Protein AF-A0A359LZA7-F1 (afdb_monomer)

Mean predicted aligned error: 9.0 Å

Structure (mmCIF, N/CA/C/O backbone):
data_AF-A0A359LZA7-F1
#
_entry.id   AF-A0A359LZA7-F1
#
loop_
_atom_site.group_PDB
_atom_site.id
_atom_site.type_symbol
_atom_site.label_atom_id
_atom_site.label_alt_id
_atom_site.label_comp_id
_atom_site.label_asym_id
_atom_site.label_entity_id
_atom_site.label_seq_id
_atom_site.pdbx_PDB_ins_code
_atom_site.Cartn_x
_atom_site.Cartn_y
_atom_site.Cartn_z
_atom_site.occupancy
_atom_site.B_iso_or_equiv
_atom_site.auth_seq_id
_atom_site.auth_comp_id
_atom_site.auth_asym_id
_atom_site.auth_atom_id
_atom_site.pdbx_PDB_model_num
ATOM 1 N N . MET A 1 1 ? 71.321 -24.762 2.541 1.00 39.78 1 MET A N 1
ATOM 2 C CA . MET A 1 1 ? 71.254 -23.977 1.284 1.00 39.78 1 MET A CA 1
ATOM 3 C C . MET A 1 1 ? 70.485 -24.842 0.293 1.00 39.78 1 MET A C 1
ATOM 5 O O . MET A 1 1 ? 70.898 -25.969 0.115 1.00 39.78 1 MET A O 1
ATOM 9 N N . ASN A 1 2 ? 69.315 -24.506 -0.242 1.00 34.75 2 ASN A N 1
ATOM 10 C CA . ASN A 1 2 ? 68.913 -23.246 -0.852 1.00 34.75 2 ASN A CA 1
ATOM 11 C C . ASN A 1 2 ? 67.379 -23.091 -0.752 1.00 34.75 2 ASN A C 1
ATOM 13 O O . ASN A 1 2 ? 66.646 -24.057 -0.946 1.00 34.75 2 ASN A O 1
ATOM 17 N N . ARG A 1 3 ? 66.911 -21.886 -0.413 1.00 42.91 3 ARG A N 1
ATOM 18 C CA . ARG A 1 3 ? 65.493 -21.492 -0.435 1.00 42.91 3 ARG A CA 1
ATOM 19 C C . ARG A 1 3 ? 65.094 -21.132 -1.877 1.00 42.91 3 ARG A C 1
ATOM 21 O O . ARG A 1 3 ? 65.967 -20.778 -2.658 1.00 42.91 3 ARG A O 1
ATOM 28 N N . VAL A 1 4 ? 63.781 -21.089 -2.128 1.00 42.47 4 VAL A N 1
ATOM 29 C CA . VAL A 1 4 ? 63.071 -20.474 -3.278 1.00 42.47 4 VAL A CA 1
ATOM 30 C C . VAL A 1 4 ? 62.579 -21.453 -4.359 1.00 42.47 4 VAL A C 1
ATOM 32 O O . VAL A 1 4 ? 63.279 -21.770 -5.310 1.00 42.47 4 VAL A O 1
ATOM 35 N N . LEU A 1 5 ? 61.308 -21.846 -4.228 1.00 39.72 5 LEU A N 1
ATOM 36 C CA . LEU A 1 5 ? 60.355 -22.122 -5.317 1.00 39.72 5 LE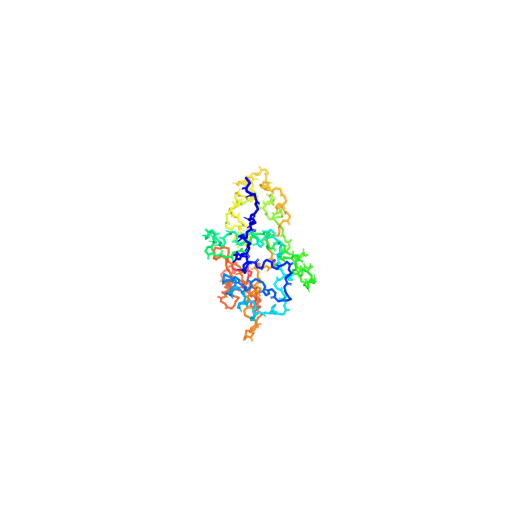U A CA 1
ATOM 37 C C . LEU A 1 5 ? 58.954 -22.010 -4.688 1.00 39.72 5 LEU A C 1
ATOM 39 O O . LEU A 1 5 ? 58.484 -22.915 -4.013 1.00 39.72 5 LEU A O 1
ATOM 43 N N . VAL A 1 6 ? 58.498 -20.774 -4.475 1.00 39.31 6 VAL A N 1
ATOM 44 C CA . VAL A 1 6 ? 57.576 -20.036 -5.358 1.00 39.31 6 VAL A CA 1
ATOM 45 C C . VAL A 1 6 ? 56.199 -20.696 -5.378 1.00 39.31 6 VAL A C 1
ATOM 47 O O . VAL A 1 6 ? 55.946 -21.684 -6.057 1.00 39.31 6 VAL A O 1
ATOM 50 N N . ALA A 1 7 ? 55.323 -20.089 -4.579 1.00 40.31 7 ALA A N 1
ATOM 51 C CA . ALA A 1 7 ? 53.897 -20.321 -4.530 1.00 40.31 7 ALA A CA 1
ATOM 52 C C . ALA A 1 7 ? 53.266 -20.102 -5.913 1.00 40.31 7 ALA A C 1
ATOM 54 O O . ALA A 1 7 ? 53.280 -18.994 -6.443 1.00 40.31 7 ALA A O 1
ATOM 55 N N . ALA A 1 8 ? 52.679 -21.160 -6.463 1.00 38.81 8 ALA A N 1
ATOM 56 C CA . ALA A 1 8 ? 51.814 -21.112 -7.633 1.00 38.81 8 ALA A CA 1
ATOM 57 C C . ALA A 1 8 ? 50.598 -22.019 -7.394 1.00 38.81 8 ALA A C 1
ATOM 59 O O . ALA A 1 8 ? 50.409 -23.038 -8.044 1.00 38.81 8 ALA A O 1
ATOM 60 N N . LEU A 1 9 ? 49.768 -21.640 -6.422 1.00 40.38 9 LEU A N 1
ATOM 61 C CA . LEU A 1 9 ? 48.360 -22.041 -6.364 1.00 40.38 9 LEU A CA 1
ATOM 62 C C . LEU A 1 9 ? 47.530 -20.766 -6.522 1.00 40.38 9 LEU A C 1
ATOM 64 O O . LEU A 1 9 ? 46.849 -20.296 -5.614 1.00 40.38 9 LEU A O 1
ATOM 68 N N . GLY A 1 10 ? 47.707 -20.141 -7.686 1.00 33.84 10 GLY A N 1
ATOM 69 C CA . GLY A 1 10 ? 46.948 -18.982 -8.118 1.00 33.84 10 GLY A CA 1
ATOM 70 C C . GLY A 1 10 ? 45.569 -19.412 -8.602 1.00 33.84 10 GLY A C 1
ATOM 71 O O . GLY A 1 10 ? 45.454 -20.162 -9.563 1.00 33.84 10 GLY A O 1
ATOM 72 N N . PHE A 1 11 ? 44.539 -18.918 -7.913 1.00 43.09 11 PHE A N 1
ATOM 73 C CA . PHE A 1 11 ? 43.304 -18.404 -8.509 1.00 43.09 11 PHE A CA 1
ATOM 74 C C . PHE A 1 11 ? 42.806 -19.126 -9.772 1.00 43.09 11 PHE A C 1
ATOM 76 O O . PHE A 1 11 ? 43.057 -18.686 -10.890 1.00 43.09 11 PHE A O 1
ATOM 83 N N . SER A 1 12 ? 42.028 -20.197 -9.620 1.00 39.59 12 SER A N 1
ATOM 84 C CA . SER A 1 12 ? 41.215 -20.728 -10.733 1.00 39.59 12 SER A CA 1
ATOM 85 C C . SER A 1 12 ? 39.851 -21.283 -10.301 1.00 39.59 12 SER A C 1
ATOM 87 O O . SER A 1 12 ? 39.256 -22.089 -11.003 1.00 39.59 12 SER A O 1
ATOM 89 N N . ALA A 1 13 ? 39.302 -20.804 -9.180 1.00 40.34 13 ALA A N 1
ATOM 90 C CA . ALA A 1 13 ? 37.928 -21.113 -8.759 1.00 40.34 13 ALA A CA 1
ATOM 91 C C . ALA A 1 13 ? 37.105 -19.847 -8.450 1.00 40.34 13 ALA A C 1
ATOM 93 O O . ALA A 1 13 ? 36.251 -19.846 -7.571 1.00 40.34 13 ALA A O 1
ATOM 94 N N . LEU A 1 14 ? 37.369 -18.753 -9.174 1.00 41.12 14 LEU A N 1
ATOM 95 C CA . LEU A 1 14 ? 36.564 -17.524 -9.138 1.00 41.12 14 LEU A CA 1
ATOM 96 C C . LEU A 1 14 ? 35.908 -17.255 -10.505 1.00 41.12 14 LEU A C 1
ATOM 98 O O . LEU A 1 14 ? 35.870 -16.134 -11.000 1.00 41.12 14 LEU A O 1
ATOM 102 N N . GLY A 1 15 ? 35.420 -18.310 -11.156 1.00 41.66 15 GLY A N 1
ATOM 103 C CA . GLY A 1 15 ? 34.611 -18.198 -12.364 1.00 41.66 15 GLY A CA 1
ATOM 104 C C . GLY A 1 15 ? 33.128 -18.233 -12.007 1.00 41.66 15 GLY A C 1
ATOM 105 O O . GLY A 1 15 ? 32.654 -19.270 -11.567 1.00 41.66 15 GLY A O 1
ATOM 106 N N . LEU A 1 16 ? 32.421 -17.121 -12.256 1.00 42.88 16 LEU A N 1
ATOM 107 C CA . LEU A 1 16 ? 30.951 -16.975 -12.378 1.00 42.88 16 LEU A CA 1
ATOM 108 C C . LEU A 1 16 ? 30.110 -16.446 -11.198 1.00 42.88 16 LEU A C 1
ATOM 110 O O . LEU A 1 16 ? 28.886 -16.458 -11.299 1.00 42.88 16 LEU A O 1
ATOM 114 N N . LEU A 1 17 ? 30.688 -15.811 -10.177 1.00 44.16 17 LEU A N 1
ATOM 115 C CA . LEU A 1 17 ? 29.913 -14.905 -9.304 1.00 44.16 17 LEU A CA 1
ATOM 116 C C . LEU A 1 17 ? 30.163 -13.444 -9.683 1.00 44.16 17 LEU A C 1
ATOM 118 O O . LEU A 1 17 ? 30.702 -12.647 -8.921 1.00 44.16 17 LEU A O 1
ATOM 122 N N . GLY A 1 18 ? 29.756 -13.092 -10.903 1.00 40.28 18 GLY A N 1
ATOM 123 C CA . GLY A 1 18 ? 29.611 -11.697 -11.297 1.00 40.28 18 GLY A CA 1
ATOM 124 C C . GLY A 1 18 ? 28.442 -11.078 -10.537 1.00 40.28 18 GLY A C 1
ATOM 125 O O . GLY A 1 18 ? 27.314 -11.104 -11.027 1.00 40.28 18 GLY A O 1
ATOM 126 N N . VAL A 1 19 ? 28.711 -10.535 -9.346 1.00 44.50 19 VAL A N 1
ATOM 127 C CA . VAL A 1 19 ? 27.848 -9.534 -8.709 1.00 44.50 19 VAL A CA 1
ATOM 128 C C . VAL A 1 19 ? 28.052 -8.248 -9.497 1.00 44.50 19 VAL A C 1
ATOM 130 O O . VAL A 1 19 ? 28.871 -7.401 -9.149 1.00 44.50 19 VAL A O 1
ATOM 133 N N . SER A 1 20 ? 27.372 -8.137 -10.633 1.00 44.34 20 SER A N 1
ATOM 134 C CA . SER A 1 20 ? 27.323 -6.882 -11.361 1.00 44.34 20 SER A CA 1
ATOM 135 C C . SER A 1 20 ? 26.580 -5.854 -10.494 1.00 44.34 20 SER A C 1
ATOM 137 O O . SER A 1 20 ? 25.521 -6.096 -9.909 1.00 44.34 20 SER A O 1
ATOM 139 N N . SER A 1 21 ? 27.227 -4.710 -10.299 1.00 40.06 21 SER A N 1
ATOM 140 C CA . SER A 1 21 ? 26.774 -3.600 -9.459 1.00 40.06 21 SER A CA 1
ATOM 141 C C . SER A 1 21 ? 25.870 -2.619 -10.218 1.00 40.06 21 SER A C 1
ATOM 143 O O . SER A 1 21 ? 25.576 -1.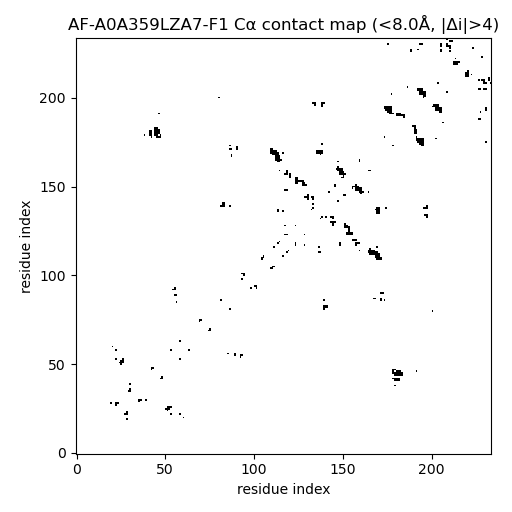540 -9.712 1.00 40.06 21 SER A O 1
ATOM 145 N N . GLY A 1 22 ? 25.382 -2.988 -11.406 1.00 40.22 22 GLY A N 1
ATOM 146 C CA . GLY A 1 22 ? 24.612 -2.110 -12.281 1.00 40.22 22 GLY A CA 1
ATOM 147 C C . GLY A 1 22 ? 23.368 -2.809 -12.805 1.00 40.22 22 GLY A C 1
ATOM 148 O O . GLY A 1 22 ? 23.459 -3.653 -13.689 1.00 40.22 22 GLY A O 1
ATOM 149 N N . GLY A 1 23 ? 22.198 -2.423 -12.289 1.00 40.81 23 GLY A N 1
ATOM 150 C CA . GLY A 1 23 ? 20.921 -2.899 -12.810 1.00 40.81 23 GLY A CA 1
ATOM 151 C C . GLY A 1 23 ? 20.801 -2.542 -14.289 1.00 40.81 23 GLY A C 1
ATOM 152 O O . GLY A 1 23 ? 20.624 -1.375 -14.629 1.00 40.81 23 GLY A O 1
ATOM 153 N N . GLY A 1 24 ? 20.922 -3.543 -15.162 1.00 42.94 24 GLY A N 1
ATOM 154 C CA . GLY A 1 24 ? 20.689 -3.361 -16.588 1.00 42.94 24 GLY A CA 1
ATOM 155 C C . GLY A 1 24 ? 19.296 -2.764 -16.841 1.00 42.94 24 GLY A C 1
ATOM 156 O O . GLY A 1 24 ? 18.391 -2.960 -16.023 1.00 42.94 24 GLY A O 1
ATOM 157 N N . PRO A 1 25 ? 19.093 -2.063 -17.971 1.00 44.72 25 PRO A N 1
ATOM 158 C CA . PRO A 1 25 ? 17.900 -1.253 -18.250 1.00 44.72 25 PRO A CA 1
ATOM 159 C C . PRO A 1 25 ? 16.558 -2.013 -18.226 1.00 44.72 25 PRO A C 1
ATOM 161 O O . PRO A 1 25 ? 15.506 -1.387 -18.253 1.00 44.72 25 PRO A O 1
ATOM 164 N N . SER A 1 26 ? 16.570 -3.343 -18.116 1.00 56.66 26 SER A N 1
ATOM 165 C CA . SER A 1 26 ? 15.393 -4.217 -18.032 1.00 56.66 26 SER A CA 1
ATOM 166 C C . SER A 1 26 ? 15.303 -5.060 -16.750 1.00 56.66 26 SER A C 1
ATOM 168 O O . SER A 1 26 ? 14.422 -5.904 -16.651 1.00 56.66 26 SER A O 1
ATOM 170 N N . GLY A 1 27 ? 16.210 -4.895 -15.777 1.00 61.69 27 GLY A N 1
ATOM 171 C CA . GLY A 1 27 ? 16.312 -5.834 -14.649 1.00 61.69 27 GLY A CA 1
ATOM 172 C C . GLY A 1 27 ? 16.928 -7.184 -15.039 1.00 61.69 27 GLY A C 1
ATOM 173 O O . GLY A 1 27 ? 16.651 -8.201 -14.409 1.00 61.69 27 GLY A O 1
ATOM 174 N N . SER A 1 28 ? 17.789 -7.197 -16.064 1.00 66.50 28 SER A N 1
ATOM 17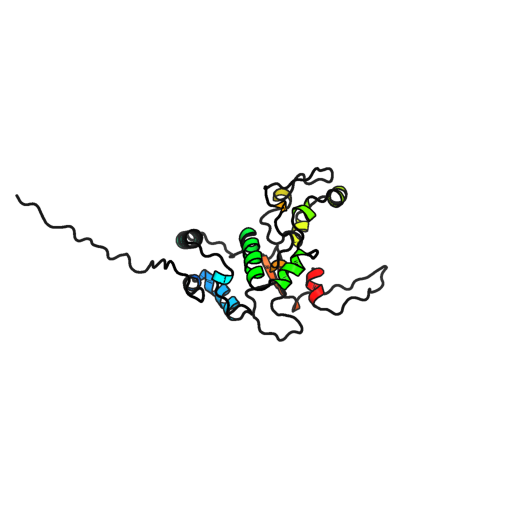5 C CA . SER A 1 28 ? 18.464 -8.395 -16.588 1.00 66.50 28 SER A CA 1
ATOM 176 C C . SER A 1 2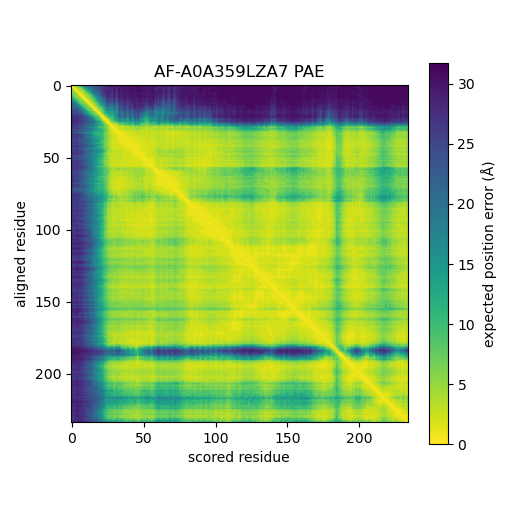8 ? 19.228 -9.209 -15.535 1.00 66.50 28 SER A C 1
ATOM 178 O O . SER A 1 28 ? 19.421 -10.405 -15.708 1.00 66.50 28 SER A O 1
ATOM 180 N N . GLU A 1 29 ? 19.645 -8.594 -14.429 1.00 75.44 29 GLU A N 1
ATOM 181 C CA . GLU A 1 29 ? 20.256 -9.295 -13.295 1.00 75.44 29 GLU A CA 1
ATOM 182 C C . GLU A 1 29 ? 19.232 -10.073 -12.463 1.00 75.44 29 GLU A C 1
ATOM 184 O O . GLU A 1 29 ? 19.530 -11.161 -11.981 1.00 75.44 29 GLU A O 1
ATOM 189 N N . CYS A 1 30 ? 18.019 -9.536 -12.306 1.00 80.75 30 CYS A N 1
ATOM 190 C CA . CYS A 1 30 ? 16.953 -10.150 -11.520 1.00 80.75 30 CYS A CA 1
ATOM 191 C C . CYS A 1 30 ? 16.481 -11.459 -12.158 1.00 80.75 30 CYS A C 1
ATOM 193 O O . CYS A 1 30 ? 16.216 -12.424 -11.452 1.00 80.75 30 CYS A O 1
ATOM 195 N N . ILE A 1 31 ? 16.441 -11.512 -13.491 1.00 82.88 31 ILE A N 1
ATOM 196 C CA . ILE A 1 31 ? 15.995 -12.689 -14.253 1.00 82.88 31 ILE A CA 1
ATOM 197 C C . ILE A 1 31 ? 17.046 -13.804 -14.340 1.00 82.88 31 ILE A C 1
ATOM 199 O O . ILE A 1 31 ? 16.787 -14.838 -14.950 1.00 82.88 31 ILE A O 1
ATOM 203 N N . ARG A 1 32 ? 18.239 -13.607 -13.759 1.00 84.94 32 ARG A N 1
ATOM 204 C CA . ARG A 1 32 ? 19.253 -14.669 -13.638 1.00 84.94 32 ARG A CA 1
ATOM 205 C C . ARG A 1 32 ? 18.926 -15.646 -12.508 1.00 84.94 32 ARG A C 1
ATOM 207 O O . ARG A 1 32 ? 19.423 -16.766 -12.534 1.00 84.94 32 ARG A O 1
ATOM 214 N N . CYS A 1 33 ? 18.104 -15.230 -11.546 1.00 86.88 33 CYS A N 1
ATOM 215 C CA . CYS A 1 33 ? 17.541 -16.100 -10.518 1.00 86.88 33 CYS A CA 1
ATOM 216 C C . CYS A 1 33 ? 16.324 -16.835 -11.094 1.00 86.88 33 CYS A C 1
ATOM 218 O O . CYS A 1 33 ? 15.446 -16.197 -11.684 1.00 86.88 33 CYS A O 1
ATOM 220 N N . HIS A 1 34 ? 16.248 -18.157 -10.926 1.00 90.38 34 HIS A N 1
ATOM 221 C CA . HIS A 1 34 ? 15.120 -18.929 -11.458 1.00 90.38 34 HIS A CA 1
ATOM 222 C C . HIS A 1 34 ? 13.822 -18.642 -10.687 1.00 90.38 34 HIS A C 1
ATOM 224 O O . HIS A 1 34 ? 12.742 -18.646 -11.266 1.00 90.38 34 HIS A O 1
ATOM 230 N N . GLU A 1 35 ? 13.945 -18.250 -9.422 1.00 89.56 35 GLU A N 1
ATOM 231 C CA . GLU A 1 35 ? 12.864 -17.817 -8.535 1.00 89.56 35 GLU A CA 1
ATOM 232 C C . GLU A 1 35 ? 12.116 -16.583 -9.054 1.00 89.56 35 GLU A C 1
ATOM 234 O O . GLU A 1 35 ? 10.969 -16.333 -8.694 1.00 89.56 35 GLU A O 1
ATOM 239 N N . MET A 1 36 ? 12.759 -15.786 -9.910 1.00 87.44 36 MET A N 1
ATOM 240 C CA . MET A 1 36 ? 12.164 -14.572 -10.465 1.00 87.44 36 MET A CA 1
ATOM 241 C C . MET A 1 36 ? 11.481 -14.798 -11.816 1.00 87.44 36 MET A C 1
ATOM 243 O O . MET A 1 36 ? 10.893 -13.856 -12.350 1.00 87.44 36 MET A O 1
ATOM 247 N N . GLN A 1 37 ? 11.557 -16.002 -12.394 1.00 86.81 37 GLN A N 1
ATOM 248 C CA . GLN A 1 37 ? 11.086 -16.251 -13.760 1.00 86.81 37 GLN A CA 1
ATOM 249 C C . GLN A 1 37 ? 9.581 -16.037 -13.913 1.00 86.81 37 GLN A C 1
ATOM 251 O O . GLN A 1 37 ? 9.176 -15.361 -14.858 1.00 86.81 37 GLN A O 1
ATOM 256 N N . GLU A 1 38 ? 8.768 -16.532 -12.980 1.00 87.25 38 GLU A N 1
ATOM 257 C CA . GLU A 1 38 ? 7.307 -16.370 -13.020 1.00 87.25 38 GLU A CA 1
ATOM 258 C C . GLU A 1 38 ? 6.901 -14.897 -12.898 1.00 87.25 38 GLU A C 1
ATOM 260 O O . GLU A 1 38 ? 6.174 -14.369 -13.741 1.00 87.25 38 GLU A O 1
ATOM 265 N N . ASN A 1 39 ? 7.466 -14.191 -11.915 1.00 87.88 39 ASN A N 1
ATOM 266 C CA . ASN A 1 39 ? 7.252 -12.755 -11.724 1.00 87.88 39 ASN A CA 1
ATOM 267 C C . ASN A 1 39 ? 7.650 -11.940 -12.965 1.00 87.88 39 ASN A C 1
ATOM 269 O O . ASN A 1 39 ? 6.941 -11.020 -13.374 1.00 87.88 39 ASN A O 1
ATOM 273 N N . HIS A 1 40 ? 8.775 -12.284 -13.592 1.00 88.62 40 HIS A N 1
ATOM 274 C CA . HIS A 1 40 ? 9.219 -11.631 -14.817 1.00 88.62 40 HIS A CA 1
ATOM 275 C C . HIS A 1 40 ? 8.330 -11.973 -16.019 1.00 88.62 40 HIS A C 1
ATOM 277 O O . HIS A 1 40 ? 8.049 -11.089 -16.828 1.00 88.62 40 HIS A O 1
ATOM 283 N N . ALA A 1 41 ? 7.860 -13.217 -16.146 1.00 88.56 41 ALA A N 1
ATOM 284 C CA . ALA A 1 41 ? 6.922 -13.613 -17.192 1.00 88.56 41 ALA A CA 1
ATOM 285 C C . ALA A 1 41 ? 5.607 -12.825 -17.081 1.00 88.56 41 ALA A C 1
ATOM 287 O O . ALA A 1 41 ? 5.125 -12.297 -18.083 1.00 88.56 41 ALA A O 1
ATOM 288 N N . ALA A 1 42 ? 5.090 -12.659 -15.862 1.00 88.19 42 ALA A N 1
ATOM 289 C CA . ALA A 1 42 ? 3.897 -11.867 -15.587 1.00 88.19 42 ALA A CA 1
ATOM 290 C C . ALA A 1 42 ? 4.109 -10.365 -15.870 1.00 88.19 42 ALA A C 1
ATOM 292 O O . ALA A 1 42 ? 3.278 -9.720 -16.515 1.00 88.19 42 ALA A O 1
ATOM 293 N N . TRP A 1 43 ? 5.257 -9.801 -15.471 1.00 89.75 43 TRP A N 1
ATOM 294 C CA . TRP A 1 43 ? 5.637 -8.423 -15.811 1.00 89.75 43 TRP A CA 1
ATOM 295 C C . TRP A 1 43 ? 5.735 -8.202 -17.326 1.00 89.75 43 TRP A C 1
ATOM 297 O O . TRP A 1 43 ? 5.237 -7.191 -17.829 1.00 89.75 43 TRP A O 1
ATOM 307 N N . LYS A 1 44 ? 6.319 -9.157 -18.060 1.00 89.31 44 LYS A N 1
ATOM 308 C CA . LYS A 1 44 ? 6.550 -9.088 -19.511 1.00 89.31 44 LYS A CA 1
ATOM 309 C C . LYS A 1 44 ? 5.292 -8.936 -20.348 1.00 89.31 44 LYS A C 1
ATOM 311 O O . LYS A 1 44 ? 5.405 -8.525 -21.492 1.00 89.31 44 LYS A O 1
ATOM 316 N N . VAL A 1 45 ? 4.138 -9.318 -19.813 1.00 87.81 45 VAL A N 1
ATOM 317 C CA . VAL A 1 45 ? 2.840 -9.186 -20.486 1.00 87.81 45 VAL A CA 1
ATOM 318 C C . VAL A 1 45 ? 1.964 -8.112 -19.843 1.00 87.81 45 VAL A C 1
ATOM 320 O O . VAL A 1 45 ? 0.808 -7.944 -20.229 1.00 87.81 45 VAL A O 1
ATOM 323 N N . SER A 1 46 ? 2.485 -7.391 -18.850 1.00 88.19 46 SER A N 1
ATOM 324 C CA . SER A 1 46 ? 1.747 -6.377 -18.104 1.00 88.19 46 SER A CA 1
ATOM 325 C C . SER A 1 46 ? 1.719 -5.019 -18.798 1.00 88.19 46 SER A C 1
ATOM 327 O O . SER A 1 46 ? 2.497 -4.724 -19.706 1.00 88.19 46 SER A O 1
ATOM 329 N N . THR A 1 47 ? 0.872 -4.119 -18.297 1.00 87.50 47 THR A N 1
ATOM 330 C CA . THR A 1 47 ? 0.867 -2.714 -18.737 1.00 87.50 47 THR A CA 1
ATOM 331 C C . THR A 1 47 ? 2.156 -1.964 -18.385 1.00 87.50 47 THR A C 1
ATOM 333 O O . THR A 1 47 ? 2.375 -0.875 -18.905 1.00 87.50 47 THR A O 1
ATOM 336 N N . HIS A 1 48 ? 3.001 -2.524 -17.511 1.00 90.19 48 HIS A N 1
ATOM 337 C CA . HIS A 1 48 ? 4.277 -1.946 -17.085 1.00 90.19 48 HIS A CA 1
ATOM 338 C C . HIS A 1 48 ? 5.493 -2.654 -17.707 1.00 90.19 48 HIS A C 1
ATOM 340 O O . HIS A 1 48 ? 6.617 -2.397 -17.284 1.00 90.19 48 HIS A O 1
ATOM 346 N N . GLN A 1 49 ? 5.302 -3.490 -18.738 1.00 89.00 49 GLN A N 1
ATOM 347 C CA . GLN A 1 49 ? 6.375 -4.236 -19.425 1.00 89.00 49 GLN A CA 1
ATOM 348 C C . GLN A 1 49 ? 7.497 -3.355 -20.017 1.00 89.00 49 GLN A C 1
ATOM 350 O O . GLN A 1 49 ? 8.561 -3.850 -20.373 1.00 89.00 49 GLN A O 1
ATOM 355 N N . THR A 1 50 ? 7.268 -2.046 -20.166 1.00 87.69 50 THR A N 1
ATOM 356 C CA . THR A 1 50 ? 8.264 -1.079 -20.661 1.00 87.69 50 THR A CA 1
ATOM 357 C C . THR A 1 50 ? 8.995 -0.337 -19.540 1.00 87.69 50 THR A C 1
ATOM 359 O O . THR A 1 50 ? 9.865 0.484 -19.819 1.00 87.69 50 THR A O 1
ATOM 362 N N . VAL A 1 51 ? 8.638 -0.582 -18.276 1.00 89.00 51 VAL A N 1
ATOM 363 C CA . VAL A 1 51 ? 9.272 0.013 -17.092 1.00 89.00 51 VAL A CA 1
ATOM 364 C C . VAL A 1 51 ? 10.260 -0.993 -16.517 1.00 89.00 51 VAL A C 1
ATOM 366 O O . VAL A 1 51 ? 9.892 -2.136 -16.260 1.00 89.00 51 VAL A O 1
ATOM 369 N N . SER A 1 52 ? 11.510 -0.581 -16.292 1.00 89.25 52 SER A N 1
ATOM 370 C CA . SER A 1 52 ? 12.518 -1.458 -15.691 1.00 89.25 52 SER A CA 1
ATOM 371 C C . SER A 1 52 ? 12.096 -1.915 -14.291 1.00 89.25 52 SER A C 1
ATOM 373 O O . SER A 1 52 ? 11.453 -1.168 -13.550 1.00 89.25 52 SER A O 1
ATOM 375 N N . CYS A 1 53 ? 12.523 -3.112 -13.870 1.00 88.44 53 CYS A N 1
ATOM 376 C CA . CYS A 1 53 ? 12.216 -3.611 -12.525 1.00 88.44 53 CYS A CA 1
ATOM 377 C C . CYS A 1 53 ? 12.658 -2.623 -11.433 1.00 88.44 53 CYS A C 1
ATOM 379 O O . CYS A 1 53 ? 11.948 -2.435 -10.450 1.00 88.44 53 CYS A O 1
ATOM 381 N N . THR A 1 54 ? 13.802 -1.954 -11.625 1.00 88.44 54 THR A N 1
ATOM 382 C CA . THR A 1 54 ? 14.363 -0.965 -10.690 1.00 88.44 54 THR A CA 1
ATOM 383 C C . THR A 1 54 ? 13.659 0.392 -10.714 1.00 88.44 54 THR A C 1
ATOM 385 O O . THR A 1 54 ? 13.880 1.208 -9.821 1.00 88.44 54 THR A O 1
ATOM 388 N N . GLY A 1 55 ? 12.786 0.640 -11.696 1.00 89.12 55 GLY A N 1
ATOM 389 C CA . GLY A 1 55 ? 11.884 1.791 -11.692 1.00 89.12 55 GLY A CA 1
ATOM 390 C C . GLY A 1 55 ? 10.837 1.708 -10.576 1.00 89.12 55 GLY A C 1
ATOM 391 O O . GLY A 1 55 ? 10.399 2.740 -10.068 1.00 89.12 55 GLY A O 1
ATOM 392 N N . CYS A 1 56 ? 10.484 0.490 -10.150 1.00 90.50 56 CYS A N 1
ATOM 393 C CA . CYS A 1 56 ? 9.514 0.242 -9.080 1.00 90.50 56 CYS A CA 1
ATOM 394 C C . CYS A 1 56 ? 10.151 -0.411 -7.844 1.00 90.50 56 CYS A C 1
ATOM 396 O O . CYS A 1 56 ? 9.892 0.015 -6.724 1.00 90.50 56 CYS A O 1
ATOM 398 N N . HIS A 1 57 ? 10.999 -1.420 -8.020 1.00 90.50 57 HIS A N 1
ATOM 399 C CA . HIS A 1 57 ? 11.595 -2.170 -6.918 1.00 90.50 57 HIS A CA 1
ATOM 400 C C . HIS A 1 57 ? 12.970 -1.639 -6.526 1.00 90.50 57 HIS A C 1
ATOM 402 O O . HIS A 1 57 ? 13.818 -1.337 -7.365 1.00 90.50 57 HIS A O 1
ATOM 408 N N . GLU A 1 58 ? 13.234 -1.608 -5.224 1.00 83.81 58 GLU A N 1
ATOM 409 C CA . GLU A 1 58 ? 14.552 -1.263 -4.716 1.00 83.81 58 GLU A CA 1
ATOM 410 C C . GLU A 1 58 ? 15.540 -2.435 -4.867 1.00 83.81 58 GLU A C 1
ATOM 412 O O . GLU A 1 58 ? 15.272 -3.567 -4.457 1.00 83.81 58 GLU A O 1
ATOM 417 N N . ALA A 1 59 ? 16.717 -2.153 -5.431 1.00 80.44 59 ALA A N 1
ATOM 418 C CA . ALA A 1 59 ? 17.756 -3.145 -5.708 1.00 80.44 59 ALA A CA 1
ATOM 419 C C . ALA A 1 59 ? 19.117 -2.747 -5.108 1.00 80.44 59 ALA A C 1
ATOM 421 O O . ALA A 1 59 ? 20.113 -2.631 -5.823 1.00 80.44 59 ALA A O 1
ATOM 422 N N . THR A 1 60 ? 19.170 -2.543 -3.788 1.00 84.00 60 THR A N 1
ATOM 423 C CA . THR A 1 60 ? 20.434 -2.281 -3.076 1.00 84.00 60 THR A CA 1
ATOM 424 C C . THR A 1 60 ? 21.333 -3.513 -3.024 1.00 84.00 60 THR A C 1
ATOM 426 O O . THR A 1 60 ? 20.863 -4.654 -3.037 1.00 84.00 60 THR A O 1
ATOM 429 N N . THR A 1 61 ? 22.641 -3.293 -2.881 1.00 84.69 61 THR A N 1
ATOM 430 C CA . THR A 1 61 ? 23.626 -4.366 -2.665 1.00 84.69 61 THR A CA 1
ATOM 431 C C . THR A 1 61 ? 23.268 -5.237 -1.460 1.00 84.69 61 THR A C 1
ATOM 433 O O . THR A 1 61 ? 23.368 -6.458 -1.541 1.00 84.69 61 THR A O 1
ATOM 436 N N . ALA A 1 62 ? 22.776 -4.634 -0.372 1.00 86.44 62 ALA A N 1
ATOM 437 C CA . ALA A 1 62 ? 22.345 -5.362 0.819 1.00 86.44 62 ALA A CA 1
ATOM 438 C C . ALA A 1 62 ? 21.164 -6.305 0.528 1.00 86.44 62 ALA A C 1
ATOM 440 O O . ALA A 1 62 ? 21.208 -7.477 0.903 1.00 86.44 62 ALA A O 1
ATOM 441 N N . ASN A 1 63 ? 20.141 -5.837 -0.198 1.00 83.12 63 ASN A N 1
ATOM 442 C CA . ASN A 1 63 ? 19.005 -6.677 -0.590 1.00 83.12 63 ASN A CA 1
ATOM 443 C C . ASN A 1 63 ? 19.436 -7.812 -1.531 1.00 83.12 63 ASN A C 1
ATOM 445 O O . ASN A 1 63 ? 18.993 -8.948 -1.353 1.00 83.12 63 ASN A O 1
ATOM 449 N N . LYS A 1 64 ? 20.322 -7.533 -2.498 1.00 84.94 64 LYS A N 1
ATOM 450 C CA . LYS A 1 64 ? 20.880 -8.557 -3.399 1.00 84.94 64 LYS A CA 1
ATOM 451 C C . LYS A 1 64 ? 21.655 -9.626 -2.620 1.00 84.94 64 LYS A C 1
ATOM 453 O O . LYS A 1 64 ? 21.407 -10.811 -2.820 1.00 84.94 64 LYS A O 1
ATOM 458 N N . LEU A 1 65 ? 22.533 -9.222 -1.697 1.00 89.12 65 LEU A N 1
ATOM 459 C CA . LEU A 1 65 ? 23.319 -10.145 -0.872 1.00 89.12 65 LEU A CA 1
ATOM 460 C C . LEU A 1 65 ? 22.433 -10.981 0.059 1.00 89.12 65 LEU A C 1
ATOM 462 O O . LEU A 1 65 ? 22.650 -12.183 0.182 1.00 89.12 65 LEU A O 1
ATOM 466 N N . ARG A 1 66 ? 21.403 -10.374 0.665 1.00 87.81 66 ARG A N 1
ATOM 467 C CA . ARG A 1 66 ? 20.419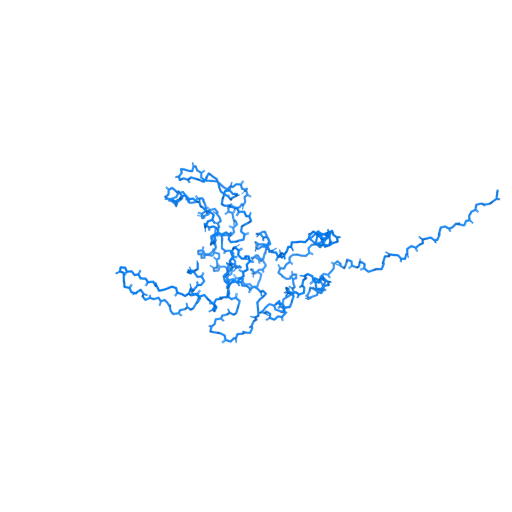 -11.094 1.485 1.00 87.81 66 ARG A CA 1
ATOM 468 C C . ARG A 1 66 ? 19.712 -12.181 0.675 1.00 87.81 66 ARG A C 1
ATOM 470 O O . ARG A 1 66 ? 19.652 -13.317 1.127 1.00 87.81 66 ARG A O 1
ATOM 477 N N . ARG A 1 67 ? 19.218 -11.850 -0.524 1.00 88.50 67 ARG A N 1
ATOM 478 C CA . ARG A 1 67 ? 18.541 -12.806 -1.421 1.00 88.50 67 ARG A CA 1
ATOM 479 C C . ARG A 1 67 ? 19.477 -13.924 -1.881 1.00 88.50 67 ARG A C 1
ATOM 481 O O . ARG A 1 67 ? 19.089 -15.084 -1.836 1.00 88.50 67 ARG A O 1
ATOM 488 N N . LEU A 1 68 ? 20.716 -13.591 -2.252 1.00 90.25 68 LEU A N 1
ATOM 489 C CA . LEU A 1 68 ? 21.727 -14.590 -2.605 1.00 90.25 68 LEU A CA 1
ATOM 490 C C . LEU A 1 68 ? 22.015 -15.524 -1.424 1.00 90.25 68 LEU A C 1
ATOM 492 O O . LEU A 1 68 ? 22.042 -16.735 -1.597 1.00 90.25 68 LEU A O 1
ATOM 496 N N . SER A 1 69 ? 22.186 -14.969 -0.221 1.00 93.12 69 SER A N 1
ATOM 497 C CA . SER A 1 69 ? 22.412 -15.756 0.992 1.00 93.12 69 SER A CA 1
ATOM 498 C C . SER A 1 69 ? 21.236 -16.680 1.315 1.00 93.12 69 SER A C 1
ATOM 500 O O . SER A 1 69 ? 21.470 -17.800 1.752 1.00 93.12 69 SER A O 1
ATOM 502 N N . ALA A 1 70 ? 20.000 -16.212 1.136 1.00 92.25 70 ALA A N 1
ATOM 503 C CA . ALA A 1 70 ? 18.794 -17.012 1.327 1.00 92.25 70 ALA A CA 1
ATOM 504 C C . ALA A 1 70 ? 18.750 -18.183 0.333 1.00 92.25 70 ALA A C 1
ATOM 506 O O . ALA A 1 70 ? 18.598 -19.330 0.739 1.00 92.25 70 ALA A O 1
ATOM 507 N N . HIS A 1 71 ? 19.018 -17.918 -0.949 1.00 92.88 71 HIS A N 1
ATOM 508 C CA . HIS A 1 71 ? 19.089 -18.946 -1.988 1.00 92.88 71 HIS A CA 1
ATOM 509 C C . HIS A 1 71 ? 20.149 -20.020 -1.692 1.00 92.88 71 HIS A C 1
ATOM 511 O O . HIS A 1 71 ? 19.829 -21.204 -1.647 1.00 92.88 71 HIS A O 1
ATOM 517 N N . VAL A 1 72 ? 21.404 -19.632 -1.422 1.00 95.25 72 VAL A N 1
ATOM 518 C CA . VAL A 1 72 ? 22.491 -20.613 -1.199 1.00 95.25 72 VAL A CA 1
ATOM 519 C C . VAL A 1 72 ? 22.316 -21.430 0.083 1.00 95.25 72 VAL A C 1
ATOM 521 O O . VAL A 1 72 ? 22.897 -22.504 0.205 1.00 95.25 72 VAL A O 1
ATOM 524 N N . ARG A 1 73 ? 21.540 -20.924 1.049 1.00 96.38 73 ARG A N 1
ATOM 525 C CA . ARG A 1 73 ? 21.189 -21.640 2.285 1.00 96.38 73 ARG A CA 1
ATOM 526 C C . ARG A 1 73 ? 19.895 -22.441 2.165 1.00 96.38 73 ARG A C 1
ATOM 528 O O . ARG A 1 73 ? 19.528 -23.097 3.134 1.00 96.38 73 ARG A O 1
ATOM 535 N N . ASN A 1 74 ? 19.221 -22.386 1.014 1.00 92.12 74 ASN A N 1
ATOM 536 C CA . ASN A 1 74 ? 17.882 -22.934 0.818 1.00 92.12 74 ASN A CA 1
ATOM 537 C C . ASN A 1 74 ? 16.864 -22.413 1.857 1.00 92.12 74 ASN A C 1
ATOM 539 O O . ASN A 1 74 ? 15.995 -23.142 2.324 1.00 92.12 74 ASN A O 1
ATOM 543 N N . ASP A 1 75 ? 17.009 -21.143 2.235 1.00 93.81 75 ASP A N 1
ATOM 544 C CA . ASP A 1 75 ? 16.176 -20.415 3.196 1.00 93.81 75 ASP A CA 1
ATOM 545 C C . ASP A 1 75 ? 15.285 -19.419 2.442 1.00 93.81 75 ASP A C 1
ATOM 547 O O . ASP A 1 75 ? 15.356 -18.201 2.616 1.00 93.81 75 ASP A O 1
ATOM 551 N N . LEU A 1 76 ? 14.522 -19.944 1.483 1.00 88.19 76 LEU A N 1
ATOM 552 C CA . LEU A 1 76 ? 13.593 -19.171 0.666 1.00 88.19 76 LEU A CA 1
ATOM 553 C C . LEU A 1 76 ? 12.160 -19.423 1.144 1.00 88.19 76 LEU A C 1
ATOM 555 O O . LEU A 1 76 ? 11.828 -20.555 1.500 1.00 88.19 76 LEU A O 1
ATOM 559 N N . PRO A 1 77 ? 11.297 -18.394 1.153 1.00 84.38 77 PRO A N 1
ATOM 560 C CA . PRO A 1 77 ? 9.893 -18.602 1.457 1.00 84.38 77 PRO A CA 1
ATOM 561 C C . PRO A 1 77 ? 9.231 -19.407 0.335 1.00 84.38 77 PRO A C 1
ATOM 563 O O . PRO A 1 77 ? 9.610 -19.290 -0.829 1.00 84.38 77 PRO A O 1
ATOM 566 N N . GLU A 1 78 ? 8.185 -20.155 0.681 1.00 78.88 78 GLU A N 1
ATOM 567 C CA . GLU A 1 78 ? 7.333 -20.835 -0.302 1.00 78.88 78 GLU A CA 1
ATOM 568 C C . GLU A 1 78 ? 6.679 -19.836 -1.275 1.00 78.88 78 GLU A C 1
ATOM 570 O O . GLU A 1 78 ? 6.497 -20.137 -2.450 1.00 78.88 78 GLU A O 1
ATOM 575 N N . GLN A 1 79 ? 6.386 -18.618 -0.802 1.00 78.00 79 GLN A N 1
ATOM 576 C CA . GLN A 1 79 ? 5.828 -17.533 -1.607 1.00 78.00 79 GLN A CA 1
ATOM 577 C C . GLN A 1 79 ? 6.614 -16.230 -1.417 1.00 78.00 79 GLN A C 1
ATOM 579 O O . GLN A 1 79 ? 6.815 -15.744 -0.298 1.00 78.00 79 GLN A O 1
ATOM 584 N N . PHE A 1 80 ? 7.032 -15.621 -2.529 1.00 82.94 80 PHE A N 1
ATOM 585 C CA . PHE A 1 80 ? 7.675 -14.309 -2.523 1.00 82.94 80 PHE A CA 1
ATOM 586 C C . PHE A 1 80 ? 6.629 -13.206 -2.404 1.00 82.94 80 PHE A C 1
ATOM 588 O O . PHE A 1 80 ? 5.973 -12.847 -3.378 1.00 82.94 80 PHE A O 1
ATOM 595 N N . ARG A 1 81 ? 6.514 -12.629 -1.209 1.00 83.75 81 ARG A N 1
ATOM 596 C CA . ARG A 1 81 ? 5.582 -11.535 -0.928 1.00 83.75 81 ARG A CA 1
ATOM 597 C C . ARG A 1 81 ? 6.286 -10.195 -0.761 1.00 83.75 81 ARG A C 1
ATOM 599 O O . ARG A 1 81 ? 7.448 -10.128 -0.356 1.00 83.75 81 ARG A O 1
ATOM 606 N N . LEU A 1 82 ? 5.550 -9.121 -1.030 1.00 88.38 82 LEU A N 1
ATOM 607 C CA . LEU A 1 82 ? 5.965 -7.772 -0.662 1.00 88.38 82 LEU A CA 1
ATOM 608 C C . LEU A 1 82 ? 5.710 -7.564 0.830 1.00 88.38 82 LEU A C 1
ATOM 610 O O . LEU A 1 82 ? 4.602 -7.806 1.310 1.00 88.38 82 LEU A O 1
ATOM 614 N N . SER A 1 83 ? 6.723 -7.094 1.557 1.00 88.94 83 SER A N 1
ATOM 615 C CA . SER A 1 83 ? 6.506 -6.605 2.918 1.00 88.94 83 SER A CA 1
ATOM 616 C C . SER A 1 83 ? 5.695 -5.310 2.887 1.00 88.94 83 SER A C 1
ATOM 618 O O . SER A 1 83 ? 5.650 -4.609 1.869 1.00 88.94 83 SER A O 1
ATOM 620 N N . GLN A 1 84 ? 5.107 -4.925 4.019 1.00 89.88 84 GLN A N 1
ATOM 621 C CA . GLN A 1 84 ? 4.423 -3.636 4.114 1.00 89.88 84 GLN A CA 1
ATOM 622 C C . GLN A 1 84 ? 5.339 -2.462 3.716 1.00 89.88 84 GLN A C 1
ATOM 624 O O . GLN A 1 84 ? 4.922 -1.558 2.993 1.00 89.88 84 GLN A O 1
ATOM 629 N N . ASN A 1 85 ? 6.603 -2.499 4.143 1.00 89.38 85 ASN A N 1
ATOM 630 C CA . ASN A 1 85 ? 7.577 -1.458 3.823 1.00 89.38 85 ASN A CA 1
ATOM 631 C C . ASN A 1 85 ? 7.896 -1.406 2.317 1.00 89.38 85 ASN A C 1
ATOM 633 O O . ASN A 1 85 ? 8.097 -0.320 1.765 1.00 89.38 85 ASN A O 1
ATOM 637 N N . ASP A 1 86 ? 7.912 -2.559 1.636 1.00 91.12 86 ASP A N 1
ATOM 638 C CA . ASP A 1 86 ? 8.068 -2.602 0.178 1.00 91.12 86 ASP A CA 1
ATOM 639 C C . ASP A 1 86 ? 6.868 -1.938 -0.508 1.00 91.12 86 ASP A C 1
ATOM 641 O O . ASP A 1 86 ? 7.043 -1.172 -1.454 1.00 91.12 86 ASP A O 1
ATOM 645 N N . VAL A 1 87 ? 5.649 -2.176 -0.013 1.00 93.38 87 VAL A N 1
ATOM 646 C CA . VAL A 1 87 ? 4.427 -1.550 -0.540 1.00 93.38 87 VAL A CA 1
ATOM 647 C C . VAL A 1 87 ? 4.436 -0.037 -0.337 1.00 93.38 87 VAL A C 1
ATOM 649 O O . VAL A 1 87 ? 4.090 0.705 -1.254 1.00 93.38 87 VAL A O 1
ATOM 652 N N . GLU A 1 88 ? 4.871 0.439 0.826 1.00 91.81 88 GLU A N 1
ATOM 653 C CA . GLU A 1 88 ? 5.022 1.873 1.106 1.00 91.81 88 GLU A CA 1
ATOM 654 C C . GLU A 1 88 ? 6.034 2.527 0.164 1.00 91.81 88 GLU A C 1
ATOM 656 O O . GLU A 1 88 ? 5.751 3.561 -0.445 1.00 91.81 88 GLU A O 1
ATOM 661 N N . THR A 1 89 ? 7.176 1.871 -0.038 1.00 92.44 89 THR A N 1
ATOM 662 C CA . THR A 1 89 ? 8.181 2.306 -1.013 1.00 92.44 89 THR A CA 1
ATOM 663 C C . THR A 1 89 ? 7.597 2.346 -2.424 1.00 92.44 89 THR A C 1
ATOM 665 O O . THR A 1 89 ? 7.803 3.314 -3.158 1.00 92.44 89 THR A O 1
ATOM 668 N N . LEU A 1 90 ? 6.828 1.326 -2.811 1.00 94.25 90 LEU A N 1
ATOM 669 C CA . LEU A 1 90 ? 6.195 1.250 -4.125 1.00 94.25 90 LEU A CA 1
ATOM 670 C C . LEU A 1 90 ? 5.171 2.362 -4.345 1.00 94.25 90 LEU A C 1
ATOM 672 O O . LEU A 1 90 ? 5.150 2.929 -5.432 1.00 94.25 90 LEU A O 1
ATOM 676 N N . VAL A 1 91 ? 4.372 2.732 -3.342 1.00 93.81 91 VAL A N 1
ATOM 677 C CA . VAL A 1 91 ? 3.422 3.856 -3.446 1.00 93.81 91 VAL A CA 1
ATOM 678 C C . VAL A 1 91 ? 4.142 5.152 -3.841 1.00 93.81 91 VAL A C 1
ATOM 680 O O . VAL A 1 91 ? 3.683 5.879 -4.728 1.00 93.81 91 VAL A O 1
ATOM 683 N N . GLU A 1 92 ? 5.311 5.410 -3.259 1.00 92.75 92 GLU A N 1
ATOM 684 C CA . GLU A 1 92 ? 6.134 6.575 -3.595 1.00 92.75 92 GLU A CA 1
ATOM 685 C C . GLU A 1 92 ? 6.737 6.479 -5.008 1.00 92.75 92 GLU A C 1
ATOM 687 O O . GLU A 1 92 ? 6.821 7.486 -5.717 1.00 92.75 92 GLU A O 1
ATOM 692 N N . ARG A 1 93 ? 7.093 5.272 -5.470 1.00 95.06 93 ARG A N 1
ATOM 693 C CA . ARG A 1 93 ? 7.530 5.035 -6.860 1.00 95.06 93 ARG A CA 1
ATOM 694 C C . ARG A 1 93 ? 6.390 5.246 -7.850 1.00 95.06 93 ARG A C 1
ATOM 696 O O . ARG A 1 93 ? 6.584 5.925 -8.858 1.00 95.06 93 ARG A O 1
ATOM 703 N N . CYS A 1 94 ? 5.187 4.761 -7.533 1.00 94.88 94 CYS A N 1
ATOM 704 C CA . CYS A 1 94 ? 3.984 4.995 -8.326 1.00 94.88 94 CYS A CA 1
ATOM 705 C C . CYS A 1 94 ? 3.729 6.494 -8.500 1.00 94.88 94 CYS A C 1
ATOM 707 O O . CYS A 1 94 ? 3.445 6.924 -9.616 1.00 94.88 94 CYS A O 1
ATOM 709 N N . ARG A 1 95 ? 3.893 7.305 -7.442 1.00 95.75 95 ARG A N 1
ATOM 710 C CA . ARG A 1 95 ? 3.735 8.769 -7.517 1.00 95.75 95 ARG A CA 1
ATOM 711 C C . ARG A 1 95 ? 4.618 9.407 -8.588 1.00 95.75 95 ARG A C 1
ATOM 713 O O . ARG A 1 95 ? 4.178 10.376 -9.199 1.00 95.75 95 ARG A O 1
ATOM 720 N N . GLY A 1 96 ? 5.822 8.884 -8.836 1.00 95.62 96 GLY A N 1
ATOM 721 C CA . GLY A 1 96 ? 6.747 9.433 -9.834 1.00 95.62 96 GLY A CA 1
ATOM 722 C C . GLY A 1 96 ? 6.115 9.584 -11.223 1.00 95.62 96 GLY A C 1
ATOM 723 O O . GLY A 1 96 ? 6.293 10.617 -11.868 1.00 95.62 96 GLY A O 1
ATOM 724 N N . CYS A 1 97 ? 5.304 8.603 -11.635 1.00 95.81 97 CYS A N 1
ATOM 725 C CA . CYS A 1 97 ? 4.596 8.606 -12.920 1.00 95.81 97 CYS A CA 1
ATOM 726 C C . CYS A 1 97 ? 3.090 8.912 -12.791 1.00 95.81 97 CYS A C 1
ATOM 728 O O . CYS A 1 97 ? 2.502 9.492 -13.698 1.00 95.81 97 CYS A O 1
ATOM 730 N N . HIS A 1 98 ? 2.458 8.562 -11.667 1.00 95.69 98 HIS A N 1
ATOM 731 C CA . HIS A 1 98 ? 1.015 8.691 -11.417 1.00 95.69 98 HIS A CA 1
ATOM 732 C C . HIS A 1 98 ? 0.684 9.835 -10.452 1.00 95.69 98 HIS A C 1
ATOM 734 O O . HIS A 1 98 ? 0.002 9.651 -9.443 1.00 95.69 98 HIS A O 1
ATOM 740 N N . GLN A 1 99 ? 1.179 11.035 -10.747 1.00 97.69 99 GLN A N 1
ATOM 741 C CA . GLN A 1 99 ? 1.092 12.185 -9.839 1.00 97.69 99 GLN A CA 1
ATOM 742 C C . GLN A 1 99 ? -0.357 12.599 -9.550 1.00 97.69 99 GLN A C 1
ATOM 744 O O . GLN A 1 99 ? -0.719 12.805 -8.391 1.00 97.69 99 GLN A O 1
ATOM 749 N N . THR A 1 100 ? -1.203 12.669 -10.584 1.00 97.25 100 THR A N 1
ATOM 750 C CA . THR A 1 100 ? -2.620 13.033 -10.439 1.00 97.25 100 THR A CA 1
ATOM 751 C C . THR A 1 100 ? -3.380 11.982 -9.639 1.00 97.25 100 THR A C 1
ATOM 753 O O . THR A 1 100 ? -4.034 12.324 -8.660 1.00 97.25 100 THR A O 1
ATOM 756 N N . GLN A 1 101 ? -3.231 10.698 -9.982 1.00 94.81 101 GLN A N 1
ATOM 757 C CA . GLN A 1 101 ? -3.923 9.614 -9.278 1.00 94.81 101 GLN A CA 1
ATOM 758 C C . GLN A 1 101 ? -3.474 9.522 -7.819 1.00 94.81 101 GLN A C 1
ATOM 760 O O . GLN A 1 101 ? -4.303 9.326 -6.937 1.00 94.81 101 GLN A O 1
ATOM 765 N N . PHE A 1 102 ? -2.180 9.710 -7.551 1.00 96.50 102 PHE A N 1
ATOM 766 C CA . PHE A 1 102 ? -1.659 9.775 -6.191 1.00 96.50 102 PHE A CA 1
ATOM 767 C C . PHE A 1 102 ? -2.247 10.961 -5.420 1.00 96.50 102 PHE A C 1
ATOM 769 O O . PHE A 1 102 ? -2.652 10.814 -4.269 1.00 96.50 102 PHE A O 1
ATOM 776 N N . ALA A 1 103 ? -2.315 12.141 -6.039 1.00 96.62 103 ALA A N 1
ATOM 777 C CA . ALA A 1 103 ? -2.884 13.324 -5.407 1.00 96.62 103 ALA A CA 1
ATOM 778 C C . ALA A 1 103 ? -4.381 13.142 -5.099 1.00 96.62 103 ALA A C 1
ATOM 780 O O . ALA A 1 103 ? -4.823 13.534 -4.019 1.00 96.62 103 ALA A O 1
ATOM 781 N N . ASP A 1 104 ? -5.135 12.512 -6.000 1.00 95.56 104 ASP A N 1
ATOM 782 C CA . ASP A 1 104 ? -6.549 12.187 -5.804 1.00 95.56 104 ASP A CA 1
ATOM 783 C C . ASP A 1 104 ? -6.738 11.139 -4.701 1.00 95.56 104 ASP A C 1
ATOM 785 O O . ASP A 1 104 ? -7.538 11.349 -3.790 1.00 95.56 104 ASP A O 1
ATOM 789 N N . TRP A 1 105 ? -5.950 10.058 -4.723 1.00 95.12 105 TRP A N 1
ATOM 790 C CA . TRP A 1 105 ? -5.923 9.037 -3.670 1.00 95.12 105 TRP A CA 1
ATOM 791 C C . TRP A 1 105 ? -5.643 9.663 -2.301 1.00 95.12 105 TRP A C 1
ATOM 793 O O . TRP A 1 105 ? -6.405 9.443 -1.362 1.00 95.12 105 TRP A O 1
ATOM 803 N N . ARG A 1 106 ? -4.611 10.512 -2.211 1.00 94.81 106 ARG A N 1
ATOM 804 C CA . ARG A 1 106 ? -4.187 11.170 -0.968 1.00 94.81 106 ARG A CA 1
ATOM 805 C C . ARG A 1 106 ? -5.237 12.137 -0.415 1.00 94.81 106 ARG A C 1
ATOM 807 O O . ARG A 1 106 ? -5.340 12.275 0.800 1.00 94.81 106 ARG A O 1
ATOM 814 N N . ARG A 1 107 ? -5.980 12.841 -1.279 1.00 94.25 107 ARG A N 1
ATOM 815 C CA . ARG A 1 107 ? -7.069 13.746 -0.857 1.00 94.25 107 ARG A CA 1
ATOM 816 C C . ARG A 1 107 ? -8.360 12.997 -0.518 1.00 94.25 107 ARG A C 1
ATOM 818 O O . ARG A 1 107 ? -9.159 13.504 0.263 1.00 94.25 107 ARG A O 1
ATOM 825 N N . GLY A 1 108 ? -8.577 11.837 -1.130 1.00 91.81 108 GLY A N 1
ATOM 826 C CA . GLY A 1 108 ? -9.756 11.008 -0.923 1.00 91.81 108 GLY A CA 1
ATOM 827 C C . GLY A 1 108 ? -9.689 10.133 0.336 1.00 91.81 108 GLY A C 1
ATOM 828 O O . GLY A 1 108 ? -8.679 10.100 1.040 1.00 91.81 108 GLY A O 1
ATOM 829 N N . PRO A 1 109 ? -10.759 9.367 0.611 1.00 89.44 109 PRO A N 1
ATOM 830 C CA . PRO A 1 109 ? -10.826 8.475 1.770 1.00 89.44 109 PRO A CA 1
ATOM 831 C C . PRO A 1 109 ? -9.816 7.316 1.713 1.00 89.44 109 PRO A C 1
ATOM 833 O O . PRO A 1 109 ? -9.419 6.805 2.755 1.00 89.44 109 PRO A O 1
ATOM 836 N N . HIS A 1 110 ? -9.354 6.920 0.522 1.00 91.19 110 HIS A N 1
ATOM 837 C CA . HIS A 1 110 ? -8.347 5.860 0.369 1.00 91.19 110 HIS A CA 1
ATOM 838 C C . HIS A 1 110 ? -6.960 6.268 0.888 1.00 91.19 110 HIS A C 1
ATOM 840 O O . HIS A 1 110 ? -6.199 5.410 1.322 1.00 91.19 110 HIS A O 1
ATOM 846 N N . GLY A 1 111 ? -6.651 7.570 0.911 1.00 91.75 111 GLY A N 1
ATOM 847 C CA . GLY A 1 111 ? -5.437 8.125 1.512 1.00 91.75 111 GLY A CA 1
ATOM 848 C C . GLY A 1 111 ? -5.450 8.145 3.044 1.00 91.75 111 GLY A C 1
ATOM 849 O O . GLY A 1 111 ? -4.612 8.812 3.654 1.00 91.75 111 GLY A O 1
ATOM 850 N N . SER A 1 112 ? -6.416 7.476 3.685 1.00 94.62 112 SER A N 1
ATOM 851 C CA . SER A 1 112 ? -6.427 7.306 5.136 1.00 94.62 112 SER A CA 1
ATOM 852 C C . SER A 1 112 ? -5.234 6.467 5.603 1.00 94.62 112 SER A C 1
ATOM 854 O O . SER A 1 112 ? -4.717 5.608 4.885 1.00 94.62 112 SER A O 1
ATOM 856 N N . ASN A 1 113 ? -4.801 6.719 6.832 1.00 95.88 113 ASN A N 1
ATOM 857 C CA . ASN A 1 113 ? -3.676 6.043 7.460 1.00 95.88 113 ASN A CA 1
ATOM 858 C C . ASN A 1 113 ? -4.130 5.266 8.696 1.00 95.88 113 ASN A C 1
ATOM 860 O O . ASN A 1 113 ? -5.264 5.417 9.163 1.00 95.88 113 ASN A O 1
ATOM 864 N N . PHE A 1 114 ? -3.249 4.430 9.236 1.00 97.06 114 PHE A N 1
ATOM 865 C CA . PHE A 1 114 ? -3.582 3.648 10.420 1.00 97.06 114 PHE A CA 1
ATOM 866 C C . PHE A 1 114 ? -3.958 4.521 11.616 1.00 97.06 114 PHE A C 1
ATOM 868 O O . PHE A 1 114 ? -4.858 4.145 12.360 1.00 97.06 114 PHE A O 1
ATOM 875 N N . GLY A 1 115 ? -3.347 5.696 11.788 1.00 97.25 115 GLY A N 1
ATOM 876 C CA . GLY A 1 115 ? -3.695 6.619 12.870 1.00 97.25 115 GLY A CA 1
ATOM 877 C C . GLY A 1 115 ? -5.169 7.025 12.833 1.00 97.25 115 GLY A C 1
ATOM 878 O O . GLY A 1 115 ? -5.864 6.927 13.839 1.00 97.25 115 GLY A O 1
ATOM 879 N N . LYS A 1 116 ? -5.671 7.411 11.656 1.00 96.69 116 LYS A N 1
ATOM 880 C CA . LYS A 1 116 ? -7.079 7.784 11.464 1.00 96.69 116 LYS A CA 1
ATOM 881 C C . LYS A 1 116 ? -8.042 6.616 11.655 1.00 96.69 116 LYS A C 1
ATOM 883 O O . LYS A 1 116 ? -9.145 6.843 12.132 1.00 96.69 116 LYS A O 1
ATOM 888 N N . ILE A 1 117 ? -7.658 5.402 11.256 1.00 96.94 117 ILE A N 1
ATOM 889 C CA . ILE A 1 117 ? -8.553 4.236 11.316 1.00 96.94 117 ILE A CA 1
ATOM 890 C C . ILE A 1 117 ? -8.543 3.577 12.698 1.00 96.94 117 ILE A C 1
ATOM 892 O O . ILE A 1 117 ? -9.597 3.348 13.279 1.00 96.94 117 ILE A O 1
ATOM 896 N N . PHE A 1 118 ? -7.365 3.272 13.239 1.00 97.75 118 PHE A N 1
ATOM 897 C CA . PHE A 1 118 ? -7.230 2.442 14.437 1.00 97.75 118 PHE A CA 1
ATOM 898 C C . PHE A 1 118 ? -7.157 3.237 15.741 1.00 97.75 118 PHE A C 1
ATOM 900 O O . PHE A 1 118 ? -7.279 2.636 16.806 1.00 97.75 118 PHE A O 1
ATOM 907 N N . LEU A 1 119 ? -6.992 4.564 15.696 1.00 97.69 119 LEU A N 1
ATOM 908 C CA . LEU A 1 119 ? -7.010 5.421 16.894 1.00 97.69 119 LEU A CA 1
ATOM 909 C C . LEU A 1 119 ? -8.274 6.287 16.996 1.00 97.69 119 LEU A C 1
ATOM 911 O O . LEU A 1 119 ? -8.333 7.170 17.853 1.00 97.69 119 LEU A O 1
ATOM 915 N N . ASP A 1 120 ? -9.289 6.056 16.156 1.00 97.44 120 ASP A N 1
ATOM 916 C CA . ASP A 1 120 ? -10.564 6.771 16.252 1.00 97.44 120 ASP A CA 1
ATOM 917 C C . ASP A 1 120 ? -11.303 6.366 17.537 1.00 97.44 120 ASP A C 1
ATOM 919 O O . ASP A 1 120 ? -11.941 5.315 17.625 1.00 97.44 120 ASP A O 1
ATOM 923 N N . ALA A 1 121 ? -11.253 7.239 18.544 1.00 97.50 121 ALA A N 1
ATOM 924 C CA . ALA A 1 121 ? -11.891 6.994 19.831 1.00 97.50 121 ALA A CA 1
ATOM 925 C C . ALA A 1 121 ? -13.419 6.848 19.735 1.00 97.50 121 ALA A C 1
ATOM 927 O O . ALA A 1 121 ? -14.014 6.101 20.510 1.00 97.50 121 ALA A O 1
ATOM 928 N N . ARG A 1 122 ? -14.074 7.528 18.783 1.00 97.69 122 ARG A N 1
ATOM 929 C CA . ARG A 1 122 ? -15.529 7.452 18.595 1.00 97.69 122 ARG A CA 1
ATOM 930 C C . ARG A 1 122 ? -15.932 6.101 18.013 1.00 97.69 122 ARG A C 1
ATOM 932 O O . ARG A 1 122 ? -16.973 5.571 18.408 1.00 97.69 122 ARG A O 1
ATOM 939 N N . HIS A 1 123 ? -15.153 5.574 17.071 1.00 96.88 123 HIS A N 1
ATOM 940 C CA . HIS A 1 123 ? -15.360 4.232 16.534 1.00 96.88 123 HIS A CA 1
ATOM 941 C C . HIS A 1 123 ? -15.040 3.174 17.595 1.00 96.88 123 HIS A C 1
ATOM 943 O O . HIS A 1 123 ? -15.898 2.355 17.931 1.00 96.88 123 HIS A O 1
ATOM 949 N N . ASN A 1 124 ? -13.843 3.240 18.178 1.00 97.88 124 ASN A N 1
ATOM 950 C CA . ASN A 1 124 ? -13.334 2.199 19.064 1.00 97.88 124 ASN A CA 1
ATOM 951 C C . ASN A 1 124 ? -14.128 2.089 20.374 1.00 97.88 124 ASN A C 1
ATOM 953 O O . ASN A 1 124 ? -14.289 0.994 20.903 1.00 97.88 124 ASN A O 1
ATOM 957 N N . ALA A 1 125 ? -14.715 3.184 20.872 1.00 97.94 125 ALA A N 1
ATOM 958 C CA . ALA A 1 125 ? -15.611 3.131 22.031 1.00 97.94 125 ALA A CA 1
ATOM 959 C C . ALA A 1 125 ? -16.904 2.331 21.777 1.00 97.94 125 ALA A C 1
ATOM 961 O O . ALA A 1 125 ? -17.558 1.887 22.718 1.00 97.94 125 ALA A O 1
ATOM 962 N N . LYS A 1 126 ? -17.290 2.144 20.508 1.00 98.00 126 LYS A N 1
ATOM 963 C CA . LYS A 1 126 ? -18.507 1.420 20.102 1.00 98.00 126 LYS A CA 1
ATOM 964 C C . LYS A 1 126 ? -18.222 0.017 19.585 1.00 98.00 126 LYS A C 1
ATOM 966 O O . LYS A 1 126 ? -19.114 -0.829 19.596 1.00 98.00 126 LYS A O 1
ATOM 971 N N . ARG A 1 127 ? -17.010 -0.223 19.089 1.00 96.00 127 ARG A N 1
ATOM 972 C CA . ARG A 1 127 ? -16.612 -1.483 18.471 1.00 96.00 127 ARG A CA 1
ATOM 973 C C . ARG A 1 127 ? -15.184 -1.816 18.870 1.00 96.00 127 ARG A C 1
ATOM 975 O O . ARG A 1 127 ? -14.267 -1.052 18.598 1.00 96.00 127 ARG A O 1
ATOM 982 N N . MET A 1 128 ? -15.001 -2.986 19.473 1.00 96.25 128 MET A N 1
ATOM 983 C CA . MET A 1 128 ? -13.665 -3.510 19.733 1.00 96.25 128 MET A CA 1
ATOM 984 C C . MET A 1 128 ? -12.973 -3.842 18.408 1.00 96.25 128 MET A C 1
ATOM 986 O O . MET A 1 128 ? -13.566 -4.476 17.531 1.00 96.25 128 MET A O 1
ATOM 990 N N . LEU A 1 129 ? -11.719 -3.415 18.283 1.00 97.44 129 LEU A N 1
ATOM 991 C CA . LEU A 1 129 ? -10.871 -3.717 17.136 1.00 97.44 129 LEU A CA 1
ATOM 992 C C . LEU A 1 129 ? -10.560 -5.219 17.075 1.00 97.44 129 LEU A C 1
ATOM 994 O O . LEU A 1 129 ? -10.310 -5.853 18.099 1.00 97.44 129 LEU A O 1
ATOM 998 N N . MET A 1 130 ? -10.570 -5.779 15.867 1.00 96.50 130 MET A N 1
ATOM 999 C CA . MET A 1 130 ? -10.372 -7.208 15.604 1.00 96.50 130 MET A CA 1
ATOM 1000 C C . MET A 1 130 ? -9.546 -7.414 14.332 1.00 96.50 130 MET A C 1
ATOM 1002 O O . MET A 1 130 ? -9.441 -6.508 13.509 1.00 96.50 130 MET A O 1
ATOM 1006 N N . ASP A 1 131 ? -8.973 -8.605 14.151 1.00 96.81 131 ASP A N 1
ATOM 1007 C CA . ASP A 1 131 ? -8.105 -8.895 12.997 1.00 96.81 131 ASP A CA 1
ATOM 1008 C C . ASP A 1 131 ? -8.809 -8.722 11.649 1.00 96.81 131 ASP A C 1
ATOM 1010 O O . ASP A 1 131 ? -8.173 -8.357 10.663 1.00 96.81 131 ASP A O 1
ATOM 1014 N N . ASP A 1 132 ? -10.131 -8.891 11.612 1.00 94.38 132 ASP A N 1
ATOM 1015 C CA . ASP A 1 132 ? -10.925 -8.686 10.399 1.00 94.38 132 ASP A CA 1
ATOM 1016 C C . ASP A 1 132 ? -10.891 -7.226 9.907 1.00 94.38 132 ASP A C 1
ATOM 1018 O O . ASP A 1 132 ? -11.043 -6.968 8.718 1.00 94.38 132 ASP A O 1
ATOM 1022 N N . CYS A 1 133 ? -10.564 -6.254 10.771 1.00 94.75 133 CYS A N 1
ATOM 1023 C CA . CYS A 1 133 ? -10.318 -4.874 10.343 1.00 94.75 133 CYS A CA 1
ATOM 1024 C C . CYS A 1 133 ? -9.164 -4.784 9.325 1.00 94.75 133 CYS A C 1
ATOM 1026 O O . CYS A 1 133 ? -9.195 -3.942 8.425 1.00 94.75 133 CYS A O 1
ATOM 1028 N N . LEU A 1 134 ? -8.158 -5.663 9.432 1.00 95.38 134 LEU A N 1
ATOM 1029 C CA . LEU A 1 134 ? -7.009 -5.706 8.520 1.00 95.38 134 LEU A CA 1
ATOM 1030 C C . LEU A 1 134 ? -7.353 -6.311 7.156 1.00 95.38 134 LEU A C 1
ATOM 1032 O O . LEU A 1 134 ? -6.565 -6.161 6.222 1.00 95.38 134 LEU A O 1
ATOM 1036 N N . ARG A 1 135 ? -8.521 -6.954 7.006 1.00 91.25 135 ARG A N 1
ATOM 1037 C CA . ARG A 1 135 ? -9.002 -7.443 5.706 1.00 91.25 135 ARG A CA 1
ATOM 1038 C C . ARG A 1 135 ? -9.147 -6.308 4.698 1.00 91.25 135 ARG A C 1
ATOM 1040 O O . ARG A 1 135 ? -8.955 -6.558 3.520 1.00 91.25 135 ARG A O 1
ATOM 1047 N N . CYS A 1 136 ? -9.433 -5.088 5.156 1.00 89.12 136 CYS A N 1
ATOM 1048 C CA . CYS A 1 136 ? -9.573 -3.920 4.282 1.00 89.12 136 CYS A CA 1
ATOM 1049 C C . CYS A 1 136 ? -8.649 -2.763 4.686 1.00 89.12 136 CYS A C 1
ATOM 1051 O O . CYS A 1 136 ? -8.111 -2.074 3.826 1.00 89.12 136 CYS A O 1
ATOM 1053 N N . HIS A 1 137 ? -8.419 -2.546 5.985 1.00 93.31 137 HIS A N 1
ATOM 1054 C CA . HIS A 1 137 ? -7.670 -1.393 6.499 1.00 93.31 137 HIS A CA 1
ATOM 1055 C C . HIS A 1 137 ? -6.256 -1.752 6.963 1.00 93.31 137 HIS A C 1
ATOM 1057 O O . HIS A 1 137 ? -5.797 -1.291 7.999 1.00 93.31 137 HIS A O 1
ATOM 1063 N N . GLY A 1 138 ? -5.560 -2.603 6.224 1.00 94.31 138 GLY A N 1
ATOM 1064 C CA . GLY A 1 138 ? -4.208 -3.038 6.580 1.00 94.31 138 GLY A CA 1
ATOM 1065 C C . GLY A 1 138 ? -3.830 -4.328 5.886 1.00 94.31 138 GLY A C 1
ATOM 1066 O O . GLY A 1 138 ? -3.261 -5.225 6.495 1.00 94.31 138 GLY A O 1
ATOM 1067 N N . MET A 1 139 ? -4.173 -4.435 4.607 1.00 94.50 139 MET A N 1
ATOM 1068 C CA . MET A 1 139 ? -4.143 -5.706 3.882 1.00 94.50 139 MET A CA 1
ATOM 1069 C C . MET A 1 139 ? -2.724 -6.249 3.708 1.00 94.50 139 MET A C 1
ATOM 1071 O O . MET A 1 139 ? -2.523 -7.457 3.657 1.00 94.50 139 MET A O 1
ATOM 1075 N N . PHE A 1 140 ? -1.738 -5.351 3.707 1.00 94.94 140 PHE A N 1
ATOM 1076 C CA . PHE A 1 140 ? -0.312 -5.674 3.678 1.00 94.94 140 PHE A CA 1
ATOM 1077 C C . PHE A 1 140 ? 0.341 -5.657 5.068 1.00 94.94 140 PHE A C 1
ATOM 1079 O O . PHE A 1 140 ? 1.542 -5.885 5.165 1.00 94.94 140 PHE A O 1
ATOM 1086 N N . PHE A 1 141 ? -0.412 -5.383 6.142 1.00 95.06 141 PHE A N 1
ATOM 1087 C CA . PHE A 1 141 ? 0.131 -5.400 7.498 1.00 95.06 141 PHE A CA 1
ATOM 1088 C C . PHE A 1 141 ? 0.503 -6.826 7.907 1.00 95.06 141 PHE A C 1
ATOM 1090 O O . PHE A 1 141 ? -0.336 -7.733 7.957 1.00 95.06 141 PHE A O 1
ATOM 1097 N N . GLU A 1 142 ? 1.777 -7.003 8.240 1.00 91.25 142 GLU A N 1
ATOM 1098 C CA . GLU A 1 142 ? 2.337 -8.272 8.688 1.00 91.25 142 GLU A CA 1
ATOM 1099 C C . GLU A 1 142 ? 2.087 -8.450 10.191 1.00 91.25 142 GLU A C 1
ATOM 1101 O O . GLU A 1 142 ? 2.846 -7.966 11.031 1.00 91.25 142 GLU A O 1
ATOM 1106 N N . GLY A 1 143 ? 0.996 -9.138 10.533 1.00 92.81 143 GLY A N 1
ATOM 1107 C CA . GLY A 1 143 ? 0.633 -9.456 11.916 1.00 92.81 143 GLY A CA 1
ATOM 1108 C C . GLY A 1 143 ? -0.860 -9.320 12.200 1.00 92.81 143 GLY A C 1
ATOM 1109 O O . GLY A 1 143 ? -1.670 -9.210 11.281 1.00 92.81 143 GLY A O 1
ATOM 1110 N N . SER A 1 144 ? -1.213 -9.340 13.484 1.00 95.94 144 SER A N 1
ATOM 1111 C CA . SER A 1 144 ? -2.576 -9.136 13.992 1.00 95.94 144 SER A CA 1
ATOM 1112 C C . SER A 1 144 ? -2.812 -7.684 14.409 1.00 95.94 144 SER A C 1
ATOM 1114 O O . SER A 1 144 ? -1.869 -6.919 14.629 1.00 95.94 144 SER A O 1
ATOM 1116 N N . VAL A 1 145 ? -4.073 -7.303 14.606 1.00 97.50 145 VAL A N 1
ATOM 1117 C CA . VAL A 1 145 ? -4.458 -5.979 15.108 1.00 97.50 145 VAL A CA 1
ATOM 1118 C C . VAL A 1 145 ? -3.834 -5.697 16.482 1.00 97.50 145 VAL A C 1
ATOM 1120 O O . VAL A 1 145 ? -3.465 -4.562 16.766 1.00 97.50 145 VAL A O 1
ATOM 1123 N N . ALA A 1 146 ? -3.595 -6.733 17.298 1.00 97.19 146 ALA A N 1
ATOM 1124 C CA . ALA A 1 146 ? -2.893 -6.628 18.583 1.00 97.19 146 ALA A CA 1
ATOM 1125 C C . ALA A 1 146 ? -1.420 -6.205 18.440 1.00 97.19 146 ALA A C 1
ATOM 1127 O O . ALA A 1 146 ? -0.836 -5.655 19.378 1.00 97.19 146 ALA A O 1
ATOM 1128 N N . GLY A 1 147 ? -0.812 -6.496 17.287 1.00 97.19 147 GLY A N 1
ATOM 1129 C CA . GLY A 1 147 ? 0.525 -6.043 16.912 1.00 97.19 147 GLY A CA 1
ATOM 1130 C C . GLY A 1 147 ? 0.549 -4.628 16.331 1.00 97.19 147 GLY A C 1
ATOM 1131 O O . GLY A 1 147 ? 1.625 -4.042 16.248 1.00 97.19 147 GLY A O 1
ATOM 1132 N N . LEU A 1 148 ? -0.610 -4.076 15.958 1.00 97.44 148 LEU A N 1
ATOM 1133 C CA . LEU A 1 148 ? -0.745 -2.732 15.393 1.00 97.44 148 LEU A CA 1
ATOM 1134 C C . LEU A 1 148 ? -1.127 -1.701 16.462 1.00 97.44 148 LEU A C 1
ATOM 1136 O O . LEU A 1 148 ? -0.499 -0.649 16.563 1.00 97.44 148 LEU A O 1
ATOM 1140 N N . VAL A 1 149 ? -2.130 -2.006 17.287 1.00 98.12 149 VAL A N 1
ATOM 1141 C CA . VAL A 1 149 ? -2.754 -1.048 18.209 1.00 98.12 149 VAL A CA 1
ATOM 1142 C C . VAL A 1 149 ? -3.102 -1.691 19.549 1.00 98.12 149 VAL A C 1
ATOM 1144 O O . VAL A 1 149 ? -3.522 -2.845 19.622 1.00 98.12 149 VAL A O 1
ATOM 1147 N N . LYS A 1 150 ? -2.921 -0.931 20.634 1.00 97.50 150 LYS A N 1
ATOM 1148 C CA . LYS A 1 150 ? -3.272 -1.338 22.003 1.00 97.50 150 LYS A CA 1
ATOM 1149 C C . LYS A 1 150 ? -3.888 -0.177 22.796 1.00 97.50 150 LYS A C 1
ATOM 1151 O O . LYS A 1 150 ? -3.511 0.965 22.546 1.00 97.50 150 LYS A O 1
ATOM 1156 N N . PRO A 1 151 ? -4.760 -0.448 23.785 1.00 97.25 151 PRO A N 1
ATOM 1157 C CA . PRO A 1 151 ? -5.320 -1.759 24.133 1.00 97.25 151 PRO A CA 1
ATOM 1158 C C . PRO A 1 151 ? -6.375 -2.224 23.116 1.00 97.25 151 PRO A C 1
ATOM 1160 O O . PRO A 1 151 ? -6.948 -1.413 22.399 1.00 97.25 151 PRO A O 1
ATOM 1163 N N . LEU A 1 152 ? -6.654 -3.528 23.058 1.00 96.94 152 LEU A N 1
ATOM 1164 C CA . LEU A 1 152 ? -7.790 -4.058 22.294 1.00 96.94 152 LEU A CA 1
ATOM 1165 C C . LEU A 1 152 ? -9.037 -4.109 23.179 1.00 96.94 152 LEU A C 1
ATOM 1167 O O . LEU A 1 152 ? -9.486 -5.172 23.590 1.00 96.94 152 LEU A O 1
ATOM 1171 N N . ASP A 1 153 ? -9.556 -2.935 23.517 1.00 96.88 153 ASP A N 1
ATOM 1172 C CA . ASP A 1 153 ? -10.825 -2.785 24.223 1.00 96.88 153 ASP A CA 1
ATOM 1173 C C . ASP A 1 153 ? -11.607 -1.573 23.700 1.00 96.88 153 ASP A C 1
ATOM 1175 O O . ASP A 1 153 ? -11.205 -0.949 22.717 1.00 96.88 153 ASP A O 1
ATOM 1179 N N . THR A 1 154 ? -12.741 -1.269 24.335 1.00 97.88 154 THR A N 1
ATOM 1180 C CA . THR A 1 154 ? -13.608 -0.125 24.010 1.00 97.88 154 THR A CA 1
ATOM 1181 C C . THR A 1 154 ? -13.413 1.075 24.951 1.00 97.88 154 THR A C 1
ATOM 1183 O O . THR A 1 154 ? -14.212 2.008 24.936 1.00 97.88 154 THR A O 1
ATOM 1186 N N . ARG A 1 155 ? -12.370 1.075 25.793 1.00 97.56 155 ARG A N 1
ATOM 1187 C CA . ARG A 1 155 ? -12.127 2.118 26.809 1.00 97.56 155 ARG A CA 1
ATOM 1188 C C . ARG A 1 155 ? -10.981 3.045 26.424 1.00 97.56 155 ARG A C 1
ATOM 1190 O O . ARG A 1 155 ? -11.057 4.244 26.684 1.00 97.56 155 ARG A O 1
ATOM 1197 N N . GLY A 1 156 ? -9.941 2.502 25.794 1.00 94.88 156 GLY A N 1
ATOM 1198 C CA . GLY A 1 156 ? -8.761 3.266 25.408 1.00 94.88 156 GLY A CA 1
ATOM 1199 C C . GLY A 1 156 ? -7.976 3.818 26.614 1.00 94.88 156 GLY A C 1
ATOM 1200 O O . GLY A 1 156 ? -8.134 3.337 27.737 1.00 94.88 156 GLY A O 1
ATOM 1201 N N . PRO A 1 157 ? -7.106 4.823 26.404 1.00 96.62 157 PRO A N 1
ATOM 1202 C CA . PRO A 1 157 ? -6.742 5.404 25.112 1.00 96.62 157 PRO A CA 1
ATOM 1203 C C . PRO A 1 157 ? -5.945 4.422 24.240 1.00 96.62 157 PRO A C 1
ATOM 1205 O O . PRO A 1 157 ? -5.019 3.769 24.721 1.00 96.62 157 PRO A O 1
ATOM 1208 N N . TRP A 1 158 ? -6.280 4.358 22.950 1.00 98.19 158 TRP A N 1
ATOM 1209 C CA . TRP A 1 158 ? -5.568 3.543 21.960 1.00 98.19 158 TRP A CA 1
ATOM 1210 C C . TRP A 1 158 ? -4.285 4.220 21.494 1.00 98.19 158 TRP A C 1
ATOM 1212 O O . TRP A 1 158 ? -4.228 5.441 21.340 1.00 98.19 158 TRP A O 1
ATOM 1222 N N . ARG A 1 159 ? -3.250 3.420 21.258 1.00 97.81 159 ARG A N 1
ATOM 1223 C CA . ARG A 1 159 ? -1.939 3.855 20.780 1.00 97.81 159 ARG A CA 1
ATOM 1224 C C . ARG A 1 159 ? -1.383 2.829 19.805 1.00 97.81 159 ARG A C 1
ATOM 1226 O O . ARG A 1 159 ? -1.623 1.630 19.966 1.00 97.81 159 ARG A O 1
ATOM 1233 N N . MET A 1 160 ? -0.608 3.303 18.833 1.00 97.81 160 MET A N 1
ATOM 1234 C CA . MET A 1 160 ? 0.181 2.416 17.984 1.00 97.81 160 MET A CA 1
ATOM 1235 C C . MET A 1 160 ? 1.193 1.655 18.832 1.00 97.81 160 MET A C 1
ATOM 1237 O O . MET A 1 160 ? 1.805 2.216 19.742 1.00 97.81 160 MET A O 1
ATOM 1241 N N . VAL A 1 161 ? 1.367 0.373 18.528 1.00 97.75 161 VAL A N 1
ATOM 1242 C CA . VAL A 1 161 ? 2.384 -0.460 19.180 1.00 97.75 161 VAL A CA 1
ATOM 1243 C C . VAL A 1 161 ? 3.778 -0.046 18.723 1.00 97.75 161 VAL A C 1
ATOM 1245 O O . VAL A 1 161 ? 4.694 0.034 19.540 1.00 97.75 161 VAL A O 1
ATOM 1248 N N . ARG A 1 162 ? 3.940 0.223 17.423 1.00 95.44 162 ARG A N 1
ATOM 1249 C CA . ARG A 1 162 ? 5.209 0.650 16.833 1.00 95.44 162 ARG A CA 1
ATOM 1250 C C . ARG A 1 162 ? 5.129 2.130 16.452 1.00 95.44 162 ARG A C 1
ATOM 1252 O O . ARG A 1 162 ? 4.189 2.510 15.754 1.00 95.44 162 ARG A O 1
ATOM 1259 N N . PRO A 1 163 ? 6.096 2.960 16.874 1.00 92.88 163 PRO A N 1
ATOM 1260 C CA . PRO A 1 163 ? 6.164 4.351 16.443 1.00 92.88 163 PRO A CA 1
ATOM 1261 C C . PRO A 1 163 ? 6.240 4.472 14.917 1.00 92.88 163 PRO A C 1
ATOM 1263 O O . PRO A 1 163 ? 6.962 3.710 14.272 1.00 92.88 163 PRO A O 1
ATOM 1266 N N . GLY A 1 164 ? 5.523 5.441 14.351 1.00 91.38 164 GLY A N 1
ATOM 1267 C CA . GLY A 1 164 ? 5.504 5.716 12.917 1.00 91.38 164 GLY A CA 1
ATOM 1268 C C . GLY A 1 164 ? 4.466 4.909 12.138 1.00 91.38 164 GLY A C 1
ATOM 1269 O O . GLY A 1 164 ? 4.141 5.290 11.011 1.00 91.38 164 GLY A O 1
ATOM 1270 N N . ASP A 1 165 ? 3.887 3.849 12.719 1.00 94.44 165 ASP A N 1
ATOM 1271 C CA . ASP A 1 165 ? 2.828 3.087 12.051 1.00 94.44 165 ASP A CA 1
ATOM 1272 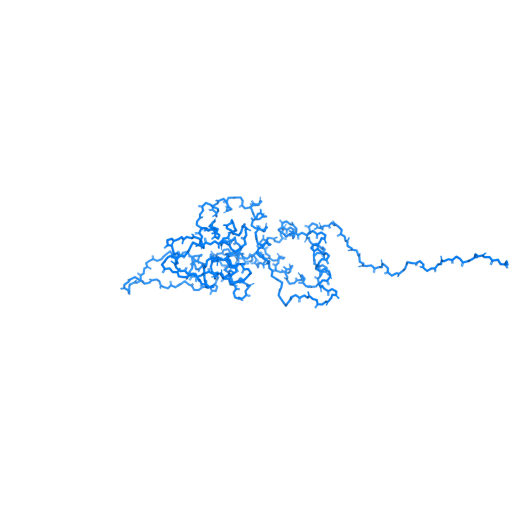C C . ASP A 1 165 ? 1.580 3.950 11.804 1.00 94.44 165 ASP A C 1
ATOM 1274 O O . ASP A 1 165 ? 0.877 3.746 10.818 1.00 94.44 165 ASP A O 1
ATOM 1278 N N . GLU A 1 166 ? 1.336 4.981 12.617 1.00 95.50 166 GLU A N 1
ATOM 1279 C CA . GLU A 1 166 ? 0.203 5.894 12.468 1.00 95.50 166 GLU A CA 1
ATOM 1280 C C . GLU A 1 166 ? 0.148 6.608 11.113 1.00 95.50 166 GLU A C 1
ATOM 1282 O O . GLU A 1 166 ? -0.944 6.916 10.631 1.00 95.50 166 GLU A O 1
ATOM 1287 N N . ALA A 1 167 ? 1.301 6.856 10.488 1.00 93.75 167 ALA A N 1
ATOM 1288 C CA . ALA A 1 167 ? 1.392 7.549 9.209 1.00 93.75 167 ALA A CA 1
ATOM 1289 C C . ALA A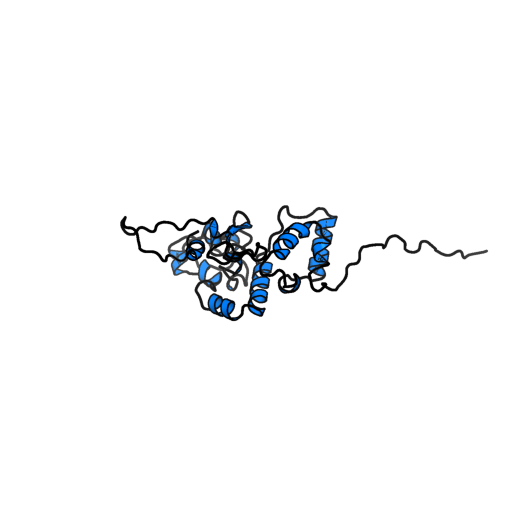 1 167 ? 1.232 6.607 8.006 1.00 93.75 167 ALA A C 1
ATOM 1291 O O . ALA A 1 167 ? 1.023 7.082 6.887 1.00 93.75 167 ALA A O 1
ATOM 1292 N N . LYS A 1 168 ? 1.304 5.289 8.225 1.00 93.94 168 LYS A N 1
ATOM 1293 C CA . LYS A 1 168 ? 1.291 4.291 7.155 1.00 93.94 168 LYS A CA 1
ATOM 1294 C C . LYS A 1 168 ? -0.083 4.198 6.490 1.00 93.94 168 LYS A C 1
ATOM 1296 O O . LYS A 1 168 ? -1.103 4.284 7.182 1.00 93.94 168 LYS A O 1
ATOM 1301 N N . PRO A 1 169 ? -0.139 4.029 5.156 1.00 94.31 169 PRO A N 1
ATOM 1302 C CA . PRO A 1 169 ? -1.398 3.976 4.427 1.00 94.31 169 PRO A CA 1
ATOM 1303 C C . PRO A 1 169 ? -2.211 2.745 4.834 1.00 94.31 169 PRO A C 1
ATOM 1305 O O . PRO A 1 169 ? -1.712 1.623 4.798 1.00 94.31 169 PRO A O 1
ATOM 1308 N N . ALA A 1 170 ? -3.489 2.948 5.155 1.00 94.81 170 ALA A N 1
ATOM 1309 C CA . ALA A 1 170 ? -4.391 1.845 5.479 1.00 94.81 170 ALA A CA 1
ATOM 1310 C C . ALA A 1 170 ? -4.858 1.088 4.226 1.00 94.81 170 ALA A C 1
ATOM 1312 O O . ALA A 1 170 ? -5.132 -0.108 4.289 1.00 94.81 170 ALA A O 1
ATOM 1313 N N . MET A 1 171 ? -4.935 1.791 3.091 1.00 94.12 171 MET A N 1
ATOM 1314 C CA . MET A 1 171 ? -5.356 1.268 1.789 1.00 94.12 171 MET A CA 1
ATOM 1315 C C . MET A 1 171 ? -4.405 1.775 0.686 1.00 94.12 171 MET A C 1
ATOM 1317 O O . MET A 1 171 ? -4.740 2.719 -0.040 1.00 94.12 171 MET A O 1
ATOM 1321 N N . PRO A 1 172 ? -3.185 1.212 0.564 1.00 94.88 172 PRO A N 1
ATOM 1322 C CA . PRO A 1 172 ? -2.238 1.602 -0.484 1.00 94.88 172 PRO A CA 1
ATOM 1323 C C . PRO A 1 172 ? -2.766 1.236 -1.878 1.00 94.88 172 PRO A C 1
ATOM 1325 O O . PRO A 1 172 ? -3.655 0.396 -2.006 1.00 94.88 172 PRO A O 1
ATOM 1328 N N . CYS A 1 173 ? -2.184 1.809 -2.938 1.00 94.06 173 CYS A N 1
ATOM 1329 C CA . CYS A 1 173 ? -2.612 1.598 -4.329 1.00 94.06 173 CYS A CA 1
ATOM 1330 C C . CYS A 1 173 ? -2.780 0.113 -4.698 1.00 94.06 173 CYS A C 1
ATOM 1332 O O . CYS A 1 173 ? -3.754 -0.259 -5.350 1.00 94.06 173 CYS A O 1
ATOM 1334 N N . LEU A 1 174 ? -1.858 -0.736 -4.229 1.00 94.19 174 LEU A N 1
ATOM 1335 C CA . LEU A 1 174 ? -1.857 -2.178 -4.491 1.00 94.19 174 LEU A CA 1
ATOM 1336 C C . LEU A 1 174 ? -3.038 -2.926 -3.864 1.00 94.19 174 LEU A C 1
ATOM 1338 O O . LEU A 1 174 ? -3.270 -4.069 -4.223 1.00 94.19 174 LEU A O 1
ATOM 1342 N N . THR A 1 175 ? -3.825 -2.289 -2.994 1.00 93.81 175 THR A N 1
ATOM 1343 C CA . THR A 1 175 ? -5.095 -2.847 -2.505 1.00 93.81 175 THR A CA 1
ATOM 1344 C C . THR A 1 175 ? -6.035 -3.181 -3.662 1.00 93.81 175 THR A C 1
ATOM 1346 O O . THR A 1 175 ? -6.685 -4.216 -3.632 1.00 93.81 175 THR A O 1
ATOM 1349 N N . CYS A 1 176 ? -6.067 -2.333 -4.697 1.00 92.00 176 CYS A N 1
ATOM 1350 C CA . CYS A 1 176 ? -6.975 -2.463 -5.843 1.00 92.00 176 CYS A CA 1
ATOM 1351 C C . CYS A 1 176 ? -6.247 -2.604 -7.192 1.00 92.00 176 CYS A C 1
ATOM 1353 O O . CYS A 1 176 ? -6.897 -2.649 -8.242 1.00 92.00 176 CYS A O 1
ATOM 1355 N N . HIS A 1 177 ? -4.912 -2.614 -7.184 1.00 92.06 177 HIS A N 1
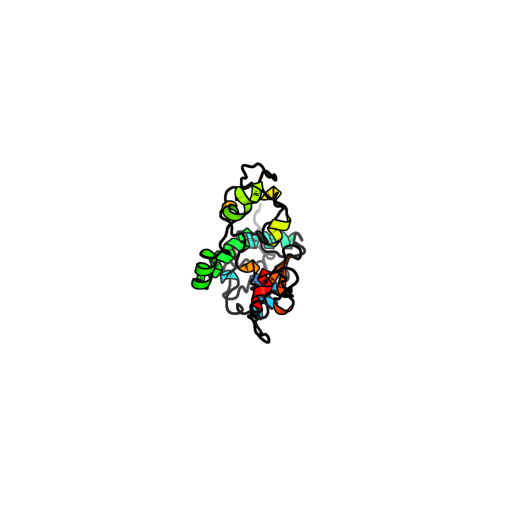ATOM 1356 C CA . HIS A 1 177 ? -4.090 -2.638 -8.388 1.00 92.06 177 HIS A CA 1
ATOM 1357 C C . HIS A 1 177 ? -3.067 -3.775 -8.359 1.00 92.06 177 HIS A C 1
ATOM 1359 O O . HIS A 1 177 ? -2.141 -3.757 -7.551 1.00 92.06 177 HIS A O 1
ATOM 1365 N N . ALA A 1 178 ? -3.179 -4.696 -9.316 1.00 91.81 178 ALA A N 1
ATOM 1366 C CA . ALA A 1 178 ? -2.159 -5.696 -9.615 1.00 91.81 178 ALA A CA 1
ATOM 1367 C C . ALA A 1 178 ? -1.220 -5.173 -10.715 1.00 91.81 178 ALA A C 1
ATOM 1369 O O . ALA A 1 178 ? -1.664 -4.823 -11.812 1.00 91.81 178 ALA A O 1
ATOM 1370 N N . VAL A 1 179 ? 0.083 -5.099 -10.421 1.00 90.44 179 VAL A N 1
ATOM 1371 C CA . VAL A 1 179 ? 1.086 -4.515 -11.335 1.00 90.44 179 VAL A CA 1
ATOM 1372 C C . VAL A 1 179 ? 1.588 -5.541 -12.351 1.00 90.44 179 VAL A C 1
ATOM 1374 O O . VAL A 1 179 ? 1.656 -5.232 -13.540 1.00 90.44 179 VAL A O 1
ATOM 1377 N N . HIS A 1 180 ? 1.897 -6.760 -11.902 1.00 89.19 180 HIS A N 1
ATOM 1378 C CA . HIS A 1 180 ? 2.371 -7.870 -12.738 1.00 89.19 180 HIS A CA 1
ATOM 1379 C C . HIS A 1 180 ? 1.201 -8.737 -13.223 1.00 89.19 180 HIS A C 1
ATOM 1381 O O . HIS A 1 180 ? 1.163 -9.936 -12.980 1.00 89.19 180 HIS A O 1
ATOM 1387 N N . ARG A 1 181 ? 0.207 -8.131 -13.877 1.00 83.50 181 ARG A N 1
ATOM 1388 C CA . ARG A 1 181 ? -0.929 -8.855 -14.469 1.00 83.50 181 ARG A CA 1
ATOM 1389 C C . ARG A 1 181 ? -0.999 -8.592 -15.963 1.00 83.50 181 ARG A C 1
ATOM 1391 O O . ARG A 1 181 ? -0.699 -7.481 -16.396 1.00 83.50 181 ARG A O 1
ATOM 1398 N N . GLU A 1 182 ? -1.416 -9.602 -16.728 1.00 75.19 182 GLU A N 1
ATOM 1399 C CA . GLU A 1 182 ? -1.567 -9.505 -18.180 1.00 75.19 182 GLU A CA 1
ATOM 1400 C C . GLU A 1 182 ? -2.404 -8.280 -18.581 1.00 75.19 182 GLU A C 1
ATOM 1402 O O . GLU A 1 182 ? -3.511 -8.049 -18.095 1.00 75.19 182 GLU A O 1
ATOM 1407 N N . GLY A 1 183 ? -1.840 -7.473 -19.478 1.00 62.06 183 GLY A N 1
ATOM 1408 C CA . GLY A 1 183 ? -2.411 -6.220 -19.952 1.00 62.06 183 GLY A CA 1
ATOM 1409 C C . GLY A 1 183 ? -3.386 -6.374 -21.119 1.00 62.06 183 GLY A C 1
ATOM 1410 O O . GLY A 1 183 ? -3.889 -5.359 -21.605 1.00 62.06 183 GLY A O 1
ATOM 1411 N N . LYS A 1 184 ? -3.665 -7.596 -21.599 1.00 55.28 184 LYS A N 1
ATOM 1412 C CA . LYS A 1 184 ? -4.605 -7.807 -22.707 1.00 55.28 184 LYS A CA 1
ATOM 1413 C C . LYS A 1 184 ? -6.040 -7.558 -22.250 1.00 55.28 184 LYS A C 1
ATOM 1415 O O . LYS A 1 184 ? -6.684 -8.362 -21.585 1.00 55.28 184 LYS A O 1
ATOM 1420 N N . ALA A 1 185 ? -6.534 -6.392 -22.647 1.00 51.00 185 ALA A N 1
ATOM 1421 C CA . ALA A 1 185 ? -7.909 -5.965 -22.492 1.00 51.00 185 ALA A CA 1
ATOM 1422 C C . ALA A 1 185 ? -8.816 -6.701 -23.491 1.00 51.00 185 ALA A C 1
ATOM 1424 O O . ALA A 1 185 ? -8.844 -6.375 -24.674 1.00 51.00 185 ALA A O 1
ATOM 1425 N N . GLY A 1 186 ? -9.578 -7.675 -22.999 1.00 48.59 186 GLY A N 1
ATOM 1426 C CA . GLY A 1 186 ? -10.829 -8.119 -23.630 1.00 48.59 186 GLY A CA 1
ATOM 1427 C C . GLY A 1 186 ? -12.080 -7.627 -22.888 1.00 48.59 186 GLY A C 1
ATOM 1428 O O . GLY A 1 186 ? -13.195 -7.765 -23.382 1.00 48.59 186 GLY A O 1
ATOM 1429 N N . GLY A 1 187 ? -11.909 -7.058 -21.688 1.00 57.94 187 GLY A N 1
ATOM 1430 C CA . GLY A 1 187 ? -12.996 -6.651 -20.798 1.00 57.94 187 GLY A CA 1
ATOM 1431 C C . GLY A 1 187 ? -13.283 -5.148 -20.814 1.00 57.94 187 GLY A C 1
ATOM 1432 O O . GLY A 1 187 ? -12.431 -4.330 -21.146 1.00 57.94 187 GLY A O 1
ATOM 1433 N N . LYS A 1 188 ? -14.486 -4.764 -20.366 1.00 62.66 188 LYS A N 1
ATOM 1434 C CA . LYS A 1 188 ? -14.939 -3.361 -20.222 1.00 62.66 188 LYS A CA 1
ATOM 1435 C C . LYS A 1 188 ? -14.185 -2.556 -19.143 1.00 62.66 188 LYS A C 1
ATOM 1437 O O . LYS A 1 188 ? -14.529 -1.405 -18.890 1.00 62.66 188 LYS A O 1
ATOM 1442 N N . VAL A 1 189 ? -13.201 -3.154 -18.469 1.00 71.88 189 VAL A N 1
ATOM 1443 C CA . VAL A 1 189 ? -12.485 -2.570 -17.328 1.00 71.88 189 VAL A CA 1
ATOM 1444 C C . VAL A 1 189 ? -10.979 -2.803 -17.470 1.00 71.88 189 VAL A C 1
ATOM 1446 O O . VAL A 1 189 ? -10.550 -3.746 -18.130 1.00 71.88 189 VAL A O 1
ATOM 1449 N N . ARG A 1 190 ? -10.166 -1.927 -16.862 1.00 76.31 190 ARG A N 1
ATOM 1450 C CA . ARG A 1 190 ? -8.699 -2.011 -16.898 1.00 76.31 190 ARG A CA 1
ATOM 1451 C C . ARG A 1 190 ? -8.209 -3.354 -16.318 1.00 76.31 190 ARG A C 1
ATOM 1453 O O . ARG A 1 190 ? -8.551 -3.635 -15.171 1.00 76.31 190 ARG A O 1
ATOM 1460 N N . PRO A 1 191 ? -7.360 -4.117 -17.036 1.00 78.31 191 PRO A N 1
ATOM 1461 C CA . PRO A 1 191 ? -6.866 -5.424 -16.582 1.00 78.31 191 PRO A CA 1
ATOM 1462 C C . PRO A 1 191 ? -6.087 -5.408 -15.263 1.00 78.31 191 PRO A C 1
ATOM 1464 O O . PRO A 1 191 ? -6.038 -6.421 -14.575 1.00 78.31 191 PRO A O 1
ATOM 1467 N N . SER A 1 192 ? -5.504 -4.263 -14.891 1.00 85.19 192 SER A N 1
ATOM 1468 C CA . SER A 1 192 ? -4.765 -4.099 -13.636 1.00 85.19 192 SER A CA 1
ATOM 1469 C C . SER A 1 192 ? -5.653 -3.947 -12.398 1.00 85.19 192 SER A C 1
ATOM 1471 O O . SER A 1 192 ? -5.120 -3.891 -11.294 1.00 85.19 192 SER A O 1
ATOM 1473 N N . LEU A 1 193 ? -6.980 -3.849 -12.547 1.00 90.38 193 LEU A N 1
ATOM 1474 C CA . LEU A 1 193 ? -7.890 -3.771 -11.406 1.00 90.38 193 LEU A CA 1
ATOM 1475 C C . LEU A 1 193 ? -8.161 -5.157 -10.823 1.00 90.38 193 LEU A C 1
ATOM 1477 O O . LEU A 1 193 ? -8.763 -6.017 -11.469 1.00 90.38 193 LEU A O 1
ATOM 1481 N N . ALA A 1 194 ? -7.730 -5.335 -9.581 1.00 91.81 194 ALA A N 1
ATOM 1482 C CA . ALA A 1 194 ? -7.857 -6.563 -8.817 1.00 91.81 194 ALA A CA 1
ATOM 1483 C C . ALA A 1 194 ? -7.738 -6.228 -7.327 1.00 91.81 194 ALA A C 1
ATOM 1485 O O . ALA A 1 194 ? -6.945 -5.364 -6.959 1.00 91.81 194 ALA A O 1
ATOM 1486 N N . LEU A 1 195 ? -8.518 -6.882 -6.475 1.00 93.06 195 LEU A N 1
ATOM 1487 C CA . LEU A 1 195 ? -8.448 -6.678 -5.033 1.00 93.06 195 LEU A CA 1
ATOM 1488 C C . LEU A 1 195 ? -7.406 -7.632 -4.471 1.00 93.06 195 LEU A C 1
ATOM 1490 O O . LEU A 1 195 ? -7.490 -8.831 -4.713 1.00 93.06 195 LEU A O 1
ATOM 1494 N N . TYR A 1 196 ? -6.447 -7.118 -3.718 1.00 93.81 196 TYR A N 1
ATOM 1495 C CA . TYR A 1 196 ? -5.565 -7.976 -2.940 1.00 93.81 196 TYR A CA 1
ATOM 1496 C C . TYR A 1 196 ? -6.401 -8.748 -1.907 1.00 93.81 196 TYR A C 1
ATOM 1498 O O . TYR A 1 196 ? -7.221 -8.147 -1.237 1.00 93.81 196 TYR A O 1
ATOM 1506 N N . ASP A 1 197 ? -6.257 -10.054 -1.745 1.00 92.25 197 ASP A N 1
ATOM 1507 C CA . ASP A 1 197 ? -6.843 -10.785 -0.621 1.00 92.25 197 ASP A CA 1
ATOM 1508 C C . ASP A 1 197 ? -5.726 -11.045 0.387 1.00 92.25 197 ASP A C 1
ATOM 1510 O O . ASP A 1 197 ? -4.738 -11.710 0.091 1.00 92.25 197 ASP A O 1
ATOM 1514 N N . ARG A 1 198 ? -5.860 -10.501 1.602 1.00 91.88 198 ARG A N 1
ATOM 1515 C CA . ARG A 1 198 ? -4.831 -10.640 2.642 1.00 91.88 198 ARG A CA 1
ATOM 1516 C C . ARG A 1 198 ? -4.586 -12.100 3.049 1.00 91.88 198 ARG A C 1
ATOM 1518 O O . ARG A 1 198 ? -3.487 -12.400 3.506 1.00 91.88 198 ARG A O 1
ATOM 1525 N N . ARG A 1 199 ? -5.593 -12.975 2.973 1.00 89.50 199 ARG A N 1
ATOM 1526 C CA . ARG A 1 199 ? -5.477 -14.385 3.381 1.00 89.50 199 ARG A CA 1
ATOM 1527 C C . ARG A 1 199 ? -4.721 -15.186 2.336 1.00 89.50 199 ARG A C 1
ATOM 1529 O O . ARG A 1 199 ? -3.810 -15.914 2.703 1.00 89.50 199 ARG A O 1
ATOM 1536 N N . GLU A 1 200 ? -5.075 -14.986 1.071 1.00 89.75 200 GLU A N 1
ATOM 1537 C CA . GLU A 1 200 ? -4.416 -15.654 -0.057 1.00 89.75 200 GLU A CA 1
ATOM 1538 C C . GLU A 1 200 ? -3.085 -14.989 -0.430 1.00 89.75 200 GLU A C 1
ATOM 1540 O O . GLU A 1 200 ? -2.265 -15.573 -1.124 1.00 89.75 200 GLU A O 1
ATOM 1545 N N . GLN A 1 201 ? -2.864 -13.760 0.046 1.00 88.81 201 GLN A N 1
ATOM 1546 C CA . GLN A 1 201 ? -1.714 -12.918 -0.283 1.00 88.81 201 GLN A CA 1
ATOM 1547 C C . GLN A 1 201 ? -1.551 -12.677 -1.794 1.00 88.81 201 GLN A C 1
ATOM 1549 O O . GLN A 1 201 ? -0.440 -12.457 -2.276 1.00 88.81 201 GLN A O 1
ATOM 1554 N N . ASP A 1 202 ? -2.666 -12.671 -2.526 1.00 88.62 202 ASP A N 1
ATOM 1555 C CA . ASP A 1 202 ? -2.708 -12.538 -3.982 1.00 88.62 202 ASP A CA 1
ATOM 1556 C C . ASP A 1 202 ? -3.885 -11.661 -4.430 1.00 88.62 202 ASP A C 1
ATOM 1558 O O . ASP A 1 202 ? -4.800 -11.351 -3.669 1.00 88.62 202 ASP A O 1
ATOM 1562 N N . HIS A 1 203 ? -3.859 -11.218 -5.679 1.00 91.50 203 HIS A N 1
ATOM 1563 C CA . HIS A 1 203 ? -4.867 -10.359 -6.274 1.00 91.50 203 HIS A CA 1
ATOM 1564 C C . HIS A 1 203 ? -5.995 -11.162 -6.920 1.00 91.50 203 HIS A C 1
ATOM 1566 O O . HIS A 1 203 ? -5.816 -11.799 -7.955 1.00 91.50 203 HIS A O 1
ATOM 1572 N N . VAL A 1 204 ? -7.209 -11.009 -6.392 1.00 90.94 204 VAL A N 1
ATOM 1573 C CA . VAL A 1 204 ? -8.436 -11.494 -7.027 1.00 90.94 204 VAL A CA 1
ATOM 1574 C C . VAL A 1 204 ? -8.838 -10.536 -8.154 1.00 90.94 204 VAL A C 1
ATOM 1576 O O . VAL A 1 204 ? -9.055 -9.345 -7.905 1.00 90.94 204 VAL A O 1
ATOM 1579 N N . PRO A 1 205 ? -8.963 -11.007 -9.403 1.00 89.81 205 PRO A N 1
ATOM 1580 C CA . PRO A 1 205 ? -9.346 -10.163 -10.530 1.00 89.81 205 PRO A CA 1
ATOM 1581 C C . PRO A 1 205 ? -10.770 -9.601 -10.429 1.00 89.81 205 PRO A C 1
ATOM 1583 O O . PRO A 1 205 ? -11.703 -10.279 -9.998 1.00 89.81 205 PRO A O 1
ATOM 1586 N N . LEU A 1 206 ? -10.963 -8.358 -10.883 1.00 89.19 206 LEU A N 1
ATOM 1587 C CA . LEU A 1 206 ? -12.272 -7.694 -10.847 1.00 89.19 206 LEU A CA 1
ATOM 1588 C C . LEU A 1 206 ? -13.353 -8.410 -11.676 1.00 89.19 206 LEU A C 1
ATOM 1590 O O . LEU A 1 206 ? -14.533 -8.352 -11.333 1.00 89.19 206 LEU A O 1
ATOM 1594 N N . ASP A 1 207 ? -12.987 -9.061 -12.778 1.00 84.50 207 ASP A N 1
ATOM 1595 C CA . ASP A 1 207 ? -13.923 -9.808 -13.626 1.00 84.50 207 ASP A CA 1
ATOM 1596 C C . ASP A 1 207 ? -14.601 -10.966 -12.877 1.00 84.50 207 ASP A C 1
ATOM 1598 O O . ASP A 1 207 ? -15.794 -11.188 -13.096 1.00 84.50 207 ASP A O 1
ATOM 1602 N N . GLY A 1 208 ? -13.903 -11.596 -11.927 1.00 82.38 208 GLY A N 1
ATOM 1603 C CA . GLY A 1 208 ? -14.424 -12.661 -11.066 1.00 82.38 208 GLY A CA 1
ATOM 1604 C C . GLY A 1 208 ? -15.266 -12.207 -9.865 1.00 82.38 208 GLY A C 1
ATOM 1605 O O . GLY A 1 208 ? -15.885 -13.040 -9.210 1.00 82.38 208 GLY A O 1
ATOM 1606 N N . MET A 1 209 ? -15.333 -10.909 -9.551 1.00 88.88 209 MET A N 1
ATOM 1607 C CA . MET A 1 209 ? -15.983 -10.435 -8.316 1.00 88.88 209 MET A CA 1
ATOM 1608 C C . MET A 1 209 ? -17.492 -10.264 -8.447 1.00 88.88 209 MET A C 1
ATOM 1610 O O . MET A 1 209 ? -17.951 -9.591 -9.361 1.00 88.88 209 MET A O 1
ATOM 1614 N N . ALA A 1 210 ? -18.294 -10.730 -7.498 1.00 87.94 210 ALA A N 1
ATOM 1615 C CA . ALA A 1 210 ? -19.717 -10.392 -7.490 1.00 87.94 210 ALA A CA 1
ATOM 1616 C C . ALA A 1 210 ? -19.947 -8.932 -7.052 1.00 87.94 210 ALA A C 1
ATOM 1618 O O . ALA A 1 210 ? -19.205 -8.391 -6.231 1.00 87.94 210 ALA A O 1
ATOM 1619 N N . ILE A 1 211 ? -20.994 -8.296 -7.586 1.00 88.88 211 ILE A N 1
ATOM 1620 C CA . ILE A 1 211 ? -21.570 -7.079 -6.996 1.00 88.88 211 ILE A CA 1
ATOM 1621 C C . ILE A 1 211 ? -22.822 -7.535 -6.244 1.00 88.88 211 ILE A C 1
ATOM 1623 O O . ILE A 1 211 ? -23.744 -8.035 -6.895 1.00 88.88 211 ILE A O 1
ATOM 1627 N N . PRO A 1 212 ? -22.862 -7.425 -4.906 1.00 87.44 212 PRO A N 1
ATOM 1628 C CA . PRO A 1 212 ? -24.021 -7.863 -4.143 1.00 87.44 212 PRO A CA 1
ATOM 1629 C C . PRO A 1 212 ? -25.245 -7.005 -4.478 1.00 87.44 212 PRO A C 1
ATOM 1631 O O . PRO A 1 212 ? -25.135 -5.800 -4.708 1.00 87.44 212 PRO A O 1
ATOM 1634 N N . ALA A 1 213 ? -26.427 -7.625 -4.479 1.00 88.12 213 ALA A N 1
ATOM 1635 C CA . ALA A 1 213 ? -27.679 -6.886 -4.547 1.00 88.12 213 ALA A CA 1
ATOM 1636 C C . ALA A 1 213 ? -27.904 -6.160 -3.215 1.00 88.12 213 ALA A C 1
ATOM 1638 O O . ALA A 1 213 ? -28.032 -6.797 -2.169 1.00 88.12 213 ALA A O 1
ATOM 1639 N N . MET A 1 214 ? -27.960 -4.830 -3.252 1.00 89.31 214 MET A N 1
ATOM 1640 C CA . MET A 1 214 ? -28.223 -4.028 -2.060 1.00 89.31 214 MET A CA 1
ATOM 1641 C C . MET A 1 214 ? -29.729 -3.887 -1.853 1.00 89.31 214 MET A C 1
ATOM 1643 O O . MET A 1 214 ? -30.446 -3.444 -2.752 1.00 89.31 214 MET A O 1
ATOM 1647 N N . LEU A 1 215 ? -30.200 -4.265 -0.665 1.00 93.00 215 LEU A N 1
ATOM 1648 C CA . LEU A 1 215 ? -31.597 -4.144 -0.261 1.00 93.00 215 LEU A CA 1
ATOM 1649 C C . LEU A 1 215 ? -31.724 -3.132 0.879 1.00 93.00 215 LEU A C 1
ATOM 1651 O O . LEU A 1 215 ? -30.969 -3.185 1.845 1.00 93.00 215 LEU A O 1
ATOM 1655 N N . GLU A 1 216 ? -32.724 -2.262 0.802 1.00 92.56 216 GLU A N 1
ATOM 1656 C CA . GLU A 1 216 ? -33.134 -1.374 1.888 1.00 92.56 216 GLU A CA 1
ATOM 1657 C C . GLU A 1 216 ? -34.594 -1.680 2.228 1.00 92.56 216 GLU A C 1
ATOM 1659 O O . GLU A 1 216 ? -35.472 -1.613 1.367 1.00 92.56 216 GLU A O 1
ATOM 1664 N N . ASN A 1 217 ? -34.858 -2.096 3.473 1.00 93.25 217 ASN A N 1
ATOM 1665 C CA . ASN A 1 217 ? -36.184 -2.543 3.925 1.00 93.25 217 ASN A CA 1
ATOM 1666 C C . ASN A 1 217 ? -36.819 -3.601 2.993 1.00 93.25 217 ASN A C 1
ATOM 1668 O O . ASN A 1 217 ? -38.010 -3.556 2.686 1.00 93.25 217 ASN A O 1
ATOM 1672 N N . GLY A 1 218 ? -35.995 -4.531 2.494 1.00 92.12 218 GLY A N 1
ATOM 1673 C CA . GLY A 1 218 ? -36.408 -5.598 1.575 1.00 92.12 218 GLY A CA 1
ATOM 1674 C C . GLY A 1 218 ? -36.597 -5.169 0.115 1.00 92.12 218 GLY A C 1
ATOM 1675 O O . GLY A 1 218 ? -36.954 -6.005 -0.712 1.00 92.12 218 GLY A O 1
ATOM 1676 N N . ARG A 1 219 ? -36.351 -3.900 -0.236 1.00 94.00 219 ARG A N 1
ATOM 1677 C CA . ARG A 1 219 ? -36.471 -3.392 -1.611 1.00 94.00 219 ARG A CA 1
ATOM 1678 C C . ARG A 1 219 ? -35.098 -3.197 -2.257 1.00 94.00 219 ARG A C 1
ATOM 1680 O O . ARG A 1 219 ? -34.211 -2.659 -1.599 1.00 94.00 219 ARG A O 1
ATOM 1687 N N . PRO A 1 220 ? -34.913 -3.573 -3.535 1.00 92.69 220 PRO A N 1
ATOM 1688 C CA . PRO A 1 220 ? -33.673 -3.304 -4.252 1.00 92.69 220 PRO A CA 1
ATOM 1689 C C . PRO A 1 220 ? -33.350 -1.811 -4.313 1.00 92.69 220 PRO A C 1
ATOM 1691 O O . PRO A 1 220 ? -34.176 -1.000 -4.736 1.00 92.69 220 PRO A O 1
ATOM 1694 N N . VAL A 1 221 ? -32.125 -1.462 -3.933 1.00 92.69 221 VAL A N 1
ATOM 1695 C CA . VAL A 1 221 ? -31.578 -0.113 -4.078 1.00 92.69 221 VAL A CA 1
ATOM 1696 C C . VAL A 1 221 ? -30.951 0.012 -5.462 1.00 92.69 221 VAL A C 1
ATOM 1698 O O . VAL A 1 221 ? -30.198 -0.859 -5.902 1.00 92.69 221 VAL A O 1
ATOM 1701 N N . LYS A 1 222 ? -31.238 1.112 -6.167 1.00 90.94 222 LYS A N 1
ATOM 1702 C CA . LYS A 1 222 ? -30.597 1.398 -7.455 1.00 90.94 222 LYS A CA 1
ATOM 1703 C C . LYS A 1 222 ? -29.114 1.687 -7.231 1.00 90.94 222 LYS A C 1
ATOM 1705 O O . LYS A 1 222 ? -28.757 2.706 -6.647 1.00 90.94 222 LYS A O 1
ATOM 1710 N N . MET A 1 223 ? -28.263 0.810 -7.746 1.00 88.50 223 MET A N 1
ATOM 1711 C CA . MET A 1 223 ? -26.810 0.955 -7.689 1.00 88.50 223 MET A CA 1
ATOM 1712 C C . MET A 1 223 ? -26.249 1.513 -8.998 1.00 88.50 223 MET A C 1
ATOM 1714 O O . MET A 1 223 ? -26.899 1.469 -10.047 1.00 88.50 223 MET A O 1
ATOM 1718 N N . SER A 1 224 ? -25.020 2.030 -8.939 1.00 87.88 224 SER A N 1
ATOM 1719 C CA . SER A 1 224 ? -24.258 2.373 -10.142 1.00 87.88 224 SER A CA 1
ATOM 1720 C C . SER A 1 224 ? -24.108 1.131 -11.032 1.00 87.88 224 SER A C 1
ATOM 1722 O O . SER A 1 224 ? -23.948 0.034 -10.506 1.00 87.88 224 SER A O 1
ATOM 1724 N N . PRO A 1 225 ? -24.124 1.242 -12.368 1.00 86.00 225 PRO A N 1
ATOM 1725 C CA . PRO A 1 225 ? -23.766 0.124 -13.241 1.00 86.00 225 PRO A CA 1
ATOM 1726 C C . PRO A 1 225 ? -22.242 -0.069 -13.358 1.00 86.00 225 PRO A C 1
ATOM 1728 O O . PRO A 1 225 ? -21.788 -0.974 -14.058 1.00 86.00 225 PRO A O 1
ATOM 1731 N N . ASP A 1 226 ? -21.433 0.789 -12.725 1.00 89.12 226 ASP A N 1
ATOM 1732 C CA . ASP A 1 226 ? -19.975 0.731 -12.813 1.00 89.12 226 ASP A CA 1
ATOM 1733 C C . ASP A 1 226 ? -19.425 -0.544 -12.168 1.00 89.12 226 ASP A C 1
ATOM 1735 O O . ASP A 1 226 ? -19.468 -0.728 -10.951 1.00 89.12 226 ASP A O 1
ATOM 1739 N N . ARG A 1 227 ? -18.836 -1.411 -12.994 1.00 87.56 227 ARG A N 1
ATOM 1740 C CA . ARG A 1 227 ? -18.259 -2.685 -12.563 1.00 87.56 227 ARG A CA 1
ATOM 1741 C C . ARG A 1 227 ? -17.170 -2.521 -11.498 1.00 87.56 227 ARG A C 1
ATOM 1743 O O . ARG A 1 227 ? -17.005 -3.420 -10.678 1.00 87.56 227 ARG A O 1
ATOM 1750 N N . ARG A 1 228 ? -16.460 -1.386 -11.479 1.00 89.44 228 ARG A N 1
ATOM 1751 C CA . ARG A 1 228 ? -15.358 -1.106 -10.541 1.00 89.44 228 ARG A CA 1
ATOM 1752 C C . ARG A 1 228 ? -15.804 -1.075 -9.085 1.00 89.44 228 ARG A C 1
ATOM 1754 O O . ARG A 1 228 ? -14.989 -1.363 -8.217 1.00 89.44 228 ARG A O 1
ATOM 1761 N N . GLN A 1 229 ? -17.082 -0.800 -8.818 1.00 89.75 229 GLN A N 1
ATOM 1762 C CA . GLN A 1 229 ? -17.610 -0.799 -7.453 1.00 89.75 229 GLN A CA 1
ATOM 1763 C C . GLN A 1 229 ? -17.515 -2.172 -6.779 1.00 89.75 229 GLN A C 1
ATOM 1765 O O . GLN A 1 229 ? -17.559 -2.238 -5.558 1.00 89.75 229 GLN A O 1
ATOM 1770 N N . ALA A 1 230 ? -17.360 -3.264 -7.540 1.00 89.81 230 ALA A N 1
ATOM 1771 C CA . ALA A 1 230 ? -17.195 -4.583 -6.939 1.00 89.81 230 ALA A CA 1
ATOM 1772 C C . ALA A 1 230 ? -15.972 -4.627 -6.013 1.00 89.81 230 ALA A C 1
ATOM 1774 O O . ALA A 1 230 ? -16.077 -5.207 -4.942 1.00 89.81 230 ALA A O 1
ATOM 1775 N N . LEU A 1 231 ? -14.880 -3.924 -6.352 1.00 89.00 231 LEU A N 1
ATOM 1776 C CA . LEU A 1 231 ? -13.692 -3.793 -5.493 1.00 89.00 231 LEU A CA 1
ATOM 1777 C C . LEU A 1 231 ? -14.019 -3.187 -4.119 1.00 89.00 231 LEU A C 1
ATOM 1779 O O . LEU A 1 231 ? -13.309 -3.438 -3.156 1.00 89.00 231 LEU A O 1
ATOM 1783 N N . CYS A 1 232 ? -15.073 -2.374 -4.032 1.00 85.19 232 CYS A N 1
ATOM 1784 C CA . CYS A 1 232 ? -15.475 -1.678 -2.813 1.00 85.19 232 CYS A CA 1
ATOM 1785 C C . CYS A 1 232 ? -16.428 -2.498 -1.928 1.00 85.19 232 CYS A C 1
ATOM 1787 O O . CYS A 1 232 ? -16.681 -2.089 -0.799 1.00 85.19 232 CYS A O 1
ATOM 1789 N N . TYR A 1 233 ? -16.987 -3.598 -2.442 1.00 85.25 233 TYR A N 1
ATOM 1790 C CA . TYR A 1 233 ? -17.987 -4.423 -1.749 1.00 85.25 233 TYR A CA 1
ATOM 1791 C C . TYR A 1 233 ? -17.465 -5.791 -1.295 1.00 85.25 233 TYR A C 1
ATOM 1793 O O . TYR A 1 233 ? -18.244 -6.571 -0.747 1.00 85.25 233 TYR A O 1
ATOM 1801 N N . GLN A 1 234 ? -16.197 -6.103 -1.569 1.00 80.31 234 GLN A N 1
ATOM 1802 C CA . GLN A 1 234 ? -15.583 -7.351 -1.113 1.00 80.31 234 GLN A CA 1
ATOM 1803 C C . GLN A 1 234 ? -15.240 -7.318 0.378 1.00 80.31 234 GLN A C 1
ATOM 1805 O O . GLN A 1 234 ? -15.069 -6.217 0.944 1.00 80.31 234 GLN A O 1
#

Radius of gyration: 23.85 Å; Cα contacts (8 Å, |Δi|>4): 277; chains: 1; bounding box: 108×38×50 Å

Sequence (234 aa):
MNRVLVAALGFSALGLLGVSSGGGPSGSECIRCHEMQENHAAWKVSTHQTVSCTGCHEATTANKLRRLSAHVRNDLPEQFRLSQNDVETLVERCRGCHQTQFADWRRGPHGSNFGKIFLDARHNAKRMLMDDCLRCHGMFFEGSVAGLVKPLDTRGPWRMVRPGDEAKPAMPCLTCHAVHREGKAGGKVRPSLALYDRREQDHVPLDGMAIPAMLENGRPVKMSPDRRQALCYQ

Solvent-accessible surface area (backbone atoms only — not comparable to full-atom values): 14242 Å² total; per-residue (Å²): 139,82,88,90,84,78,92,79,87,72,87,84,85,83,82,82,82,80,80,72,92,62,81,43,87,67,28,64,67,57,61,72,41,77,90,34,45,65,61,48,56,31,27,65,46,15,82,50,51,87,55,30,51,67,67,56,44,89,82,49,70,68,60,51,51,51,53,51,52,23,58,79,66,71,61,64,71,98,66,94,71,77,51,46,68,53,50,56,53,31,51,60,37,48,34,77,78,38,49,67,62,43,54,50,39,56,76,40,80,53,44,37,21,34,38,68,67,73,50,35,62,78,57,30,53,76,42,63,74,48,58,73,56,30,60,65,56,25,45,53,54,91,73,50,46,80,65,47,35,36,61,79,46,48,79,60,80,52,42,63,65,47,90,71,49,42,75,38,64,17,42,49,69,57,46,48,36,42,67,58,31,57,44,78,70,88,59,101,56,69,52,39,40,14,34,46,35,50,88,80,71,42,64,47,50,53,90,79,50,72,68,83,87,51,65,57,96,87,38,81,53,94,69,80,88,61,71,71,55,26,72,76,71,110

pLDDT: mean 84.61, std 17.12, range [33.84, 98.19]

Secondary structure (DSSP, 8-state):
------------S--S----SS--TT-TTGGGSGGGHHHHHHHHTBTTTTS-HHHHS---HHHHHHHHHHHHTT---SS----HHHHHHHHHHHHHH-HHHHHHHHHSGGG-BHHHHHS-HHHHTTS---GGGGGTS-TT--S-HHHHEE--SSS---EESSTTGGGSBSS-GGGTB-SSSB----SSS-TTBEEEETTTTEEEEGGG---PPPEETTEE------GGGHHHH-

Foldseek 3Di:
DDDDDDDDPDDDPPPDPPPPPDQDQANVVQVVDVVCVVLLVLCCQFPCVNHHPVLQFPDDPVVVVVVVVCVVVVVDDPDDAQALVSLQSNLVSCCVPVVVVNVVCCVDPQVAACLVVVQPLVVLLVDFDWQVLCQQQVLNPDDGVVQAWDDRHNPDNIDGPDPPRRNRGRHGPQQQFDGSHRQDDPDPDGQRGFGQGSVVRDTHTLVPADDDQDDDPNHTDDDDPDSSCSSVVD

=== Feature glossary ===
Key to the feature types in this record:

pLDDT. pLDDT is the predicted lDDT-Cα score: AlphaFold's confidence that the local environment of each residue (all inter-atomic distances within 15 Å) is correctly placed. It is a per-residue number between 0 and 100, with higher meaning more reliable.

Radius of gyration, Cα contacts, bounding box. The geometric summary reports three shape descriptors. Rg (radius of gyration) measures how spread out the Cα atoms are about their centre of mass; compact globular proteins have small Rg, elongate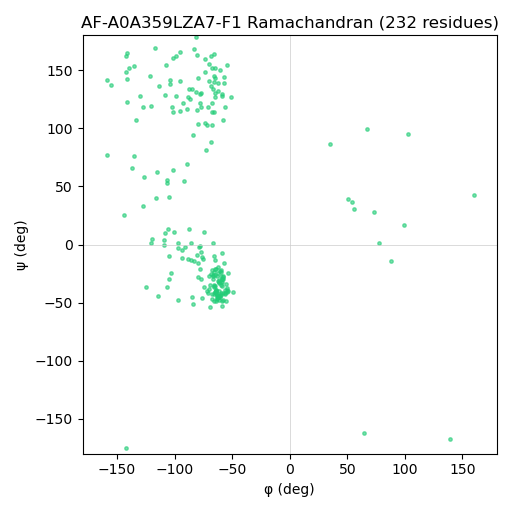d or unfolded ones large. Cα contacts (<8 Å, |i−j|>4) count long-range residue pairs in spatial proximity — high for tightly packed folds, near zero for rods or random coil. The bounding-box extents give the protein's footprint along x, y, z in Å.

Backbone torsions (φ/ψ). Backbone dihedral angles. Every residue except chain termini has a φ (preceding-C → N → Cα → C) and a ψ (N → Cα → C → next-N). They are reported in degrees following the IUPAC sign convention. Secondary structure is essentially a statement about which (φ, ψ) basin each residue occupies.

Contact-map, Ramachandran, and PAE plots. Plot images: a contact map (which residues are close in 3D, as an N×N binary image), a Ramachandran scatter (backbone torsion angles, revealing secondary-structure composition at a glance), and — for AlphaFold structures — a PAE heatmap (pairwise prediction confidence).

Predicted aligned error. Predicted Aligned Error (PAE) is an AlphaFold confidence matrix: entry (i, j) is the expected error in the position of residue j, in ångströms, when the prediction is superimposed on the true structure at residue i. Low PAE within a block of residues means that block is internally rigid and well-predicted; high PAE between two blocks means their relative placement is uncertain even if each block individually is confident.

Secondary structure (3-state, P-SEA). Three-state secondary structure (P-SEA) collapses the eight DSSP classes into helix (a), strand (b), and coil (c). P-SEA assigns these from Cα geometry alone — distances and angles — without requiring backbone oxygens, so it works on any Cα trace.

Solvent-accessible surface area. Solvent-accessible surface area (SASA) is the area in Å² traced out by the centre of a 1.4 Å probe sphere (a water molecule) rolled over the protein's van der Waals surface (Shrake–Rupley / Lee–Richards construction). Buried residues have near-zero SASA; fully exposed residues can exceed 200 Å². The total SASA scales roughly with the number of surface residues.

Foldseek 3Di. The Foldseek 3Di string encodes local tertiary geometry as a 20-letter alphabet — one character per residue — derived from the relative positions of nearby Cα atoms. Unlike the amino-acid sequence, 3Di is a direct function of the 3D structure, so two proteins with the same fold have similar 3Di strings even at low sequence identity.

B-factor. For experimental (PDB) structures, the B-factor (temperature factor) quantifies the positional spread of each atom in the crystal — a combination of thermal vibration and static disorder — in units of Å². High B-factors mark flexible loops or poorly resolved regions; low B-factors mark the rigid, well-ordered core.

mmCIF coordinates. The mmCIF block holds the 3D Cartesian coordinates of each backbone atom (N, Cα, C, O) in ångströms. mmCIF is the PDB's canonical archive format — a tagged-loop text representation of the atomic model.

InterPro / GO / CATH / organism. Functional annotations link the protein to curated databases. InterPro entries identify conserved domains and families by matching the sequence against member-database signatures (Pfam, PROSITE, CDD, …). Gene Ontology (GO) terms describe molecular function, biological process, and cellular component in a controlled vocabulary. CATH places the structure in a hierarchical fold classification (Class/Architecture/Topology/Homologous-superfamily). The organism is the source species.

Rendered structure images. Structure images are PyMOL renders from six orthogonal camera directions. Cartoon representation draws helices as coils and strands as arrows; sticks shows the backbone as bonds; surface shows the solvent-excluded envelope. Rainbow coloring maps sequence position to hue (blue→red, N→C); chain coloring assigns a distinct color per polypeptide.

Sequence. This is the polypeptide sequence — one letter per residue, N-terminus first. Length ranges from a few dozen residues for small domains to over a thousand for large multi-domain proteins.

Secondary structure (8-state, DSSP). The SS8 string is DSSP's per-residue secondary-structure call. α-helix (H) means an i→i+4 H-bond ladder; β-strand (E) means the residue participates in a β-sheet; 3₁₀ (G) and π (I) are tighter and wider helices; T/S are turns/bends; '-' is loop.

Nearest PDB structures. Structural nearest neighbors (via Foldseek easy-search vs the PDB). Reported per hit: target PDB id, E-value, and alignment TM-score. A TM-score above ~0.5 is the conventional threshold for 'same fold'.